Protein AF-A0A0C3QNG1-F1 (afdb_monomer)

Mean predicted aligned error: 16.92 Å

pLDDT: mean 73.79, std 23.62, range [28.05, 98.62]

Solvent-accessible surface area (backbone atoms only — not comparable to full-atom values): 20346 Å² total; per-residue (Å²): 137,82,60,70,68,61,57,52,53,53,50,52,57,50,52,55,51,51,48,54,51,52,60,58,61,70,72,56,82,82,79,78,83,82,78,83,83,87,76,88,88,88,89,87,84,90,90,84,88,84,88,88,82,88,75,80,74,84,73,85,71,70,81,73,72,87,71,76,73,58,77,89,73,48,89,65,61,70,68,56,74,70,31,70,64,49,47,49,49,52,49,48,48,37,61,75,70,37,84,70,38,71,61,59,50,25,48,54,29,27,47,57,52,45,49,60,32,58,50,44,56,72,78,35,43,61,49,47,44,60,74,64,52,40,68,98,42,73,66,46,52,50,42,58,36,43,54,48,50,46,55,48,44,55,54,28,68,72,38,62,78,89,49,15,62,53,37,40,51,38,34,50,49,52,52,52,52,51,49,51,52,52,49,45,65,72,63,36,94,82,52,58,67,68,58,54,55,51,51,54,51,52,51,51,52,50,51,53,53,48,48,53,43,48,57,57,14,71,76,68,41,70,68,47,32,29,51,40,45,36,48,60,61,50,65,45,64,42,55,68,47,61,74,50,63,87,50,54,72,71,57,49,49,51,52,50,53,49,32,53,75,69,62,37,70,59,65,71,38,87,69,59,48,38,75,83,50,83,56,45,70,63,51,38,48,28,51,42,55,33,54,54,51,48,52,54,55,58,68,70,52,51,68,68,36,53,68,68,46,62,72,80,76,84,78,66,51,67,75,84,80,63,88,73,61,64,78,60,56,62,62,63,58,62,62,68,75,76,115

InterPro domains:
  IPR007129 Ubiquinol-cytochrome c chaperone, CBP3 [PTHR12184] (86-313)
  IPR021150 Ubiquinol-cytochrome c chaperone [PF03981] (132-310)

Radius of gyration: 28.01 Å; Cα contacts (8 Å, |Δi|>4): 193; chains: 1; bou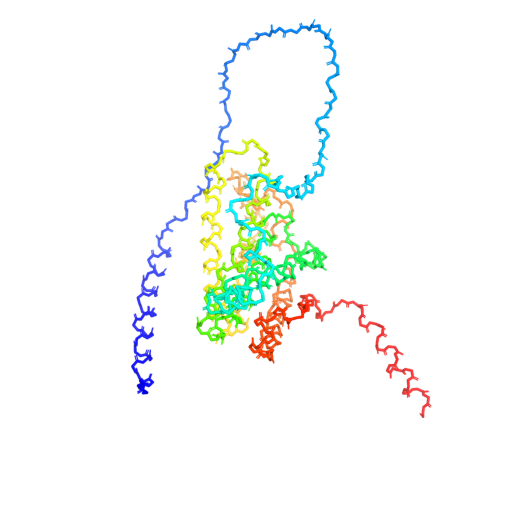nding box: 78×84×85 Å

Secondary structure (DSSP, 8-state):
---HHHHHHHHHHHHHHHHHHHHHHTTS--PPPPP---------------------------PPP--PPPGGG--S-HHHHH-HHHHHHHHHHHHHTTSS-HHHHHHHHHHHHHHHHHHHHHHTHIIIIIIS---SSHHHHHHHHHHHHHHHHHHHHTS-HHHHHHHHHHHHHHHHHHHHHHHHHHH-TT--HHHHHHHHHHHHHHHHHHHHHHHHHHHH-HHHHHHHHHHHTSTTTTHHHHHTTTS-HHHHHHHHHHHHHTT-HHHHSTTTSSTT-TTHHHHHHHHHHHHHHHHHHHHHS-HHHHHTT-------SSTTS-TTTHHHHHHHHHSSS--

Foldseek 3Di:
DDDPVVVVVVVVVVVVVVVVVVVVVVPDDDDDDDDDDDDDDDDDDDDDDDDDDDDDDPPPPDDPPPDPPPPVPPPDDPVLVVDPVNVCVVVVVCVVVCVPPLLVLLLVLLLLQLVLLLCQCVVCVCCQCPVVVDPPDLLLSLLSSLLSLLLLLVLLVPADPSNSVSNNVSNVVSSLVVSLVVVCVVVDPPDDPVVSVVVSVVSVVLSVVLSVQCVVQVVPDLVSNLVSCCCRNVVVAPPVVVVVVPPDPVVVVVVLVVCVVVVPVCSVDDSSHNVPCPCSVVLSVLQSVQSVVLSVLSVPDDSVCSSNSNSDHRDHSNPPDDPPCVVPVVVVVVVVVPD

Organism: NCBI:txid1051891

Sequence (339 aa):
MIPRRIILQRNAQTLSRTLKQSQRLRLLPVQPSLSLNSRLLSTSKPDTPTPPESQPSPQEEAPKPFVAPPAWQRRTPLWLLNSPLFVKGVKGLATMMGHNSKTQTAIRETRTMYQICAEREVKETGFIYVESRLPPTFQTWFMFTNLHVWLLTTRFRALPASHGRVYIQELINHFFLDAEYRLRSVYGPKCPERIIKRTMVDLRDQWSGSTYAYDVAAVTSDAELAAAIWRNVFAARGEKAYKEKDLSEEEREKILEQRRKDNDPEAVVEGSGAEGLEDLPRLLHGYVAHLRREMVRLGQISDEDVIAGRIGKFGRVGSLNHPDTAGLELQGKAIVQSS

Structure (mmCIF, N/CA/C/O backbone):
data_AF-A0A0C3QNG1-F1
#
_entry.id   AF-A0A0C3QNG1-F1
#
loop_
_atom_site.group_PDB
_atom_site.id
_atom_site.type_symbol
_atom_site.label_atom_id
_atom_site.label_alt_id
_atom_site.label_comp_id
_atom_site.label_asym_id
_atom_site.label_entity_id
_atom_site.label_seq_id
_atom_site.pdbx_PDB_ins_code
_atom_site.Cartn_x
_atom_site.Cartn_y
_atom_site.Cartn_z
_atom_site.occupancy
_atom_site.B_iso_or_equiv
_atom_site.auth_seq_id
_atom_site.auth_comp_id
_atom_site.auth_asym_id
_atom_site.auth_atom_id
_atom_site.pdbx_PDB_model_num
ATOM 1 N N . MET A 1 1 ? -34.919 -0.957 11.779 1.00 42.50 1 MET A N 1
ATOM 2 C CA . MET A 1 1 ? -34.356 -1.939 10.824 1.00 42.50 1 MET A CA 1
ATOM 3 C C . MET A 1 1 ? -34.756 -1.527 9.413 1.00 42.50 1 MET A C 1
ATOM 5 O O . MET A 1 1 ? -35.943 -1.488 9.130 1.00 42.50 1 MET A O 1
ATOM 9 N N . ILE A 1 2 ? -33.804 -1.135 8.559 1.00 41.81 2 ILE A N 1
ATOM 10 C CA . ILE A 1 2 ? -34.096 -0.720 7.175 1.00 41.81 2 ILE A CA 1
ATOM 11 C C . ILE A 1 2 ? -34.190 -1.985 6.299 1.00 41.81 2 ILE A C 1
ATOM 13 O O . ILE A 1 2 ? -33.274 -2.808 6.354 1.00 41.81 2 ILE A O 1
ATOM 17 N N . PRO A 1 3 ? -35.257 -2.178 5.500 1.00 45.72 3 PRO A N 1
ATOM 18 C CA . PRO A 1 3 ? -35.436 -3.387 4.698 1.00 45.72 3 PRO A CA 1
ATOM 19 C C . PRO A 1 3 ? -34.302 -3.595 3.682 1.00 45.72 3 PRO A C 1
ATOM 21 O O . PRO A 1 3 ? -33.990 -2.694 2.900 1.00 45.72 3 PRO A O 1
ATOM 24 N N . ARG A 1 4 ? -33.738 -4.814 3.629 1.00 44.25 4 ARG A N 1
ATOM 25 C CA . ARG A 1 4 ? -32.643 -5.224 2.716 1.00 44.25 4 ARG A CA 1
ATOM 26 C C . ARG A 1 4 ? -32.882 -4.854 1.241 1.00 44.25 4 ARG A C 1
ATOM 28 O O . ARG A 1 4 ? -31.926 -4.567 0.528 1.00 44.25 4 ARG A O 1
ATOM 35 N N . ARG A 1 5 ? -34.142 -4.786 0.788 1.00 43.78 5 ARG A N 1
ATOM 36 C CA . ARG A 1 5 ? -34.503 -4.374 -0.584 1.00 43.78 5 ARG A CA 1
ATOM 37 C C . ARG A 1 5 ? -34.150 -2.914 -0.903 1.00 43.78 5 ARG A C 1
ATOM 39 O O . ARG A 1 5 ? -33.740 -2.630 -2.023 1.00 43.78 5 ARG A O 1
ATOM 46 N N . ILE A 1 6 ? -34.230 -2.009 0.076 1.00 49.69 6 ILE A N 1
ATOM 47 C CA . ILE A 1 6 ? -33.929 -0.578 -0.115 1.00 49.69 6 ILE A CA 1
ATOM 48 C C . ILE A 1 6 ? -32.415 -0.350 -0.241 1.00 49.69 6 ILE A C 1
ATOM 50 O O . ILE A 1 6 ? -31.968 0.480 -1.034 1.00 49.69 6 ILE A O 1
ATOM 54 N N . ILE A 1 7 ? -31.615 -1.127 0.496 1.00 51.19 7 ILE A N 1
ATOM 55 C CA . ILE A 1 7 ? -30.146 -1.086 0.428 1.00 51.19 7 ILE A CA 1
ATOM 56 C C . ILE A 1 7 ? -29.665 -1.614 -0.932 1.00 51.19 7 ILE A C 1
ATOM 58 O O . ILE A 1 7 ? -28.833 -0.983 -1.580 1.00 51.19 7 ILE A O 1
ATOM 62 N N . LEU A 1 8 ? -30.251 -2.714 -1.415 1.00 46.69 8 LEU A N 1
ATOM 63 C CA . LEU A 1 8 ? -29.912 -3.289 -2.720 1.00 46.69 8 LEU A CA 1
ATOM 64 C C . LEU A 1 8 ? -30.283 -2.363 -3.890 1.00 46.69 8 LEU A C 1
ATOM 66 O O . LEU A 1 8 ? -29.485 -2.208 -4.812 1.00 46.69 8 LEU A O 1
ATOM 70 N N . GLN A 1 9 ? -31.434 -1.681 -3.840 1.00 49.00 9 GLN A N 1
ATOM 71 C CA . GLN A 1 9 ? -31.822 -0.725 -4.888 1.00 49.00 9 GLN A CA 1
ATOM 72 C C . GLN A 1 9 ? -30.941 0.529 -4.918 1.00 49.00 9 GLN A C 1
ATOM 74 O O . GLN A 1 9 ? -30.571 0.984 -6.002 1.00 49.00 9 GLN A O 1
ATOM 79 N N . ARG A 1 10 ? -30.556 1.073 -3.755 1.00 44.47 10 ARG A N 1
ATOM 80 C CA . ARG A 1 10 ? -29.627 2.215 -3.698 1.00 44.47 10 ARG A CA 1
ATOM 81 C C . ARG A 1 10 ? -28.238 1.845 -4.220 1.00 44.47 10 ARG A C 1
ATOM 83 O O . ARG A 1 10 ? -27.650 2.615 -4.981 1.00 44.47 10 ARG A O 1
ATOM 90 N N . ASN A 1 11 ? -27.750 0.650 -3.895 1.00 41.81 11 ASN A N 1
ATOM 91 C CA . ASN A 1 11 ? -26.468 0.156 -4.397 1.00 41.81 11 ASN A CA 1
ATOM 92 C C . ASN A 1 11 ? -26.510 -0.092 -5.915 1.00 41.81 11 ASN A C 1
ATOM 94 O O . ASN A 1 11 ? -25.604 0.343 -6.618 1.00 41.81 11 ASN A O 1
ATOM 98 N N . ALA A 1 12 ? -27.592 -0.667 -6.450 1.00 42.19 12 ALA A N 1
ATOM 99 C CA . ALA A 1 12 ? -27.764 -0.877 -7.892 1.00 42.19 12 ALA A CA 1
ATOM 100 C C . ALA A 1 12 ? -27.817 0.439 -8.695 1.00 42.19 12 ALA A C 1
ATOM 102 O O . ALA A 1 12 ? -27.203 0.551 -9.759 1.00 42.19 12 ALA A O 1
ATOM 103 N N . GLN A 1 13 ? -28.492 1.472 -8.179 1.00 42.12 13 GLN A N 1
ATOM 104 C CA . GLN A 1 13 ? -28.538 2.792 -8.824 1.00 42.12 13 GLN A CA 1
ATOM 105 C C . GLN A 1 13 ? -27.185 3.518 -8.777 1.00 42.12 13 GLN A C 1
ATOM 107 O O . GLN A 1 13 ? -26.836 4.239 -9.714 1.00 42.12 13 GLN A O 1
ATOM 112 N N . THR A 1 14 ? -26.406 3.297 -7.717 1.00 46.75 14 THR A N 1
ATOM 113 C CA . THR A 1 14 ? -25.059 3.866 -7.561 1.00 46.75 14 THR A CA 1
ATOM 114 C C . THR A 1 14 ? -24.074 3.173 -8.505 1.00 46.75 14 THR A C 1
ATOM 116 O O . THR A 1 14 ? -23.353 3.856 -9.229 1.00 46.75 14 THR A O 1
ATOM 119 N N . LEU A 1 15 ? -24.148 1.840 -8.610 1.00 39.66 15 LEU A N 1
ATOM 120 C CA . LEU A 1 15 ? -23.381 1.026 -9.561 1.00 39.66 15 LEU A CA 1
ATOM 121 C C . LEU A 1 15 ? -23.692 1.375 -11.021 1.00 39.66 15 LEU A C 1
ATOM 123 O O . LEU A 1 15 ? -22.792 1.450 -11.849 1.00 39.66 15 LEU A O 1
ATOM 127 N N . SER A 1 16 ? -24.954 1.662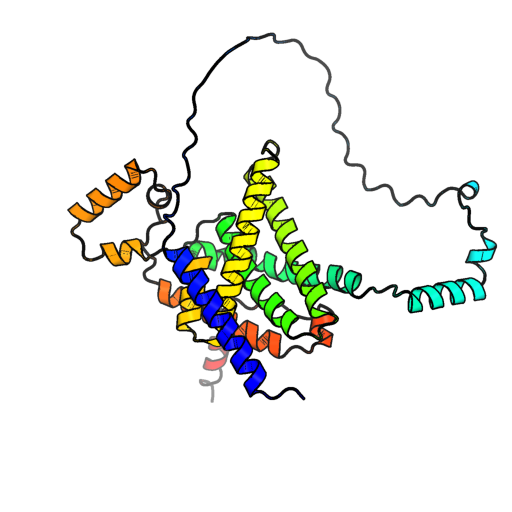 -11.344 1.00 38.81 16 SER A N 1
ATOM 128 C CA . SER A 1 16 ? -25.353 2.060 -12.703 1.00 38.81 16 SER A CA 1
ATOM 129 C C . SER A 1 16 ? -24.794 3.434 -13.098 1.00 38.81 16 SER A C 1
ATOM 131 O O . SER A 1 16 ? -24.481 3.676 -14.266 1.00 38.81 16 SER A O 1
ATOM 133 N N . ARG A 1 17 ? -24.654 4.349 -12.129 1.00 42.03 17 ARG A N 1
ATOM 134 C CA . ARG A 1 17 ? -24.065 5.681 -12.341 1.00 42.03 17 ARG A CA 1
ATOM 135 C C . ARG A 1 17 ? -22.544 5.611 -12.466 1.00 42.03 17 ARG A C 1
ATOM 137 O O . ARG A 1 17 ? -21.997 6.246 -13.365 1.00 42.03 17 ARG A O 1
ATOM 144 N N . THR A 1 18 ? -21.876 4.795 -11.651 1.00 44.62 18 THR A N 1
ATOM 145 C CA . THR A 1 18 ? -20.421 4.590 -11.742 1.00 44.62 18 THR A CA 1
ATOM 146 C C . THR A 1 18 ? -20.026 3.811 -12.996 1.00 44.62 18 THR A C 1
ATOM 148 O O . THR A 1 18 ? -19.031 4.161 -13.624 1.00 44.62 18 THR A O 1
ATOM 151 N N . LEU A 1 19 ? -20.838 2.849 -13.454 1.00 41.00 19 LEU A N 1
ATOM 152 C CA . LEU A 1 19 ? -20.638 2.168 -14.740 1.00 41.00 19 LEU A CA 1
ATOM 153 C C . LEU A 1 19 ? -20.711 3.140 -15.922 1.00 41.00 19 LEU A C 1
ATOM 155 O O . LEU A 1 19 ? -19.794 3.155 -16.743 1.00 41.00 19 LEU A O 1
ATOM 159 N N . LYS A 1 20 ? -21.726 4.015 -15.970 1.00 40.38 20 LYS A N 1
ATOM 160 C CA . LYS A 1 20 ? -21.830 5.059 -17.007 1.00 40.38 20 LYS A CA 1
ATOM 161 C C . LYS A 1 20 ? -20.662 6.050 -16.958 1.00 40.38 20 LYS A C 1
ATOM 163 O O . LYS A 1 20 ? -20.186 6.478 -18.005 1.00 40.38 20 LYS A O 1
ATOM 168 N N . GLN A 1 21 ? -20.163 6.381 -15.766 1.00 36.47 21 GLN A N 1
ATOM 169 C CA . GLN A 1 21 ? -18.987 7.241 -15.603 1.00 36.47 21 GLN A CA 1
ATOM 170 C C . GLN A 1 21 ? -17.690 6.534 -16.039 1.00 36.47 21 GLN A C 1
ATOM 172 O O . GLN A 1 21 ? -16.867 7.141 -16.717 1.00 36.47 21 GLN A O 1
ATOM 177 N N . SER A 1 22 ? -17.548 5.235 -15.757 1.00 38.06 22 SER A N 1
ATOM 178 C CA . SER A 1 22 ? -16.400 4.416 -16.176 1.00 38.06 22 SER A CA 1
ATOM 179 C C . SER A 1 22 ? -16.362 4.147 -17.688 1.00 38.06 22 SER A C 1
ATOM 181 O O . SER A 1 22 ? -15.289 4.172 -18.286 1.00 38.06 22 SER A O 1
ATOM 183 N N . GLN A 1 23 ? -17.521 3.975 -18.339 1.00 39.47 23 GLN A N 1
ATOM 184 C CA . GLN A 1 23 ? -17.618 3.892 -19.802 1.00 39.47 23 GLN A CA 1
ATOM 185 C C . GLN A 1 23 ? -17.228 5.214 -20.471 1.00 39.47 23 GLN A C 1
ATOM 187 O O . GLN A 1 23 ? -16.608 5.198 -21.530 1.00 39.47 23 GLN A O 1
ATOM 192 N N . ARG A 1 24 ? -17.518 6.357 -19.834 1.00 33.81 24 ARG A N 1
ATOM 193 C CA . ARG A 1 24 ? -17.122 7.684 -20.330 1.00 33.81 24 ARG A CA 1
ATOM 194 C C . ARG A 1 24 ? -15.614 7.939 -20.205 1.00 33.81 24 ARG A C 1
ATOM 196 O O . ARG A 1 24 ? -15.056 8.637 -21.041 1.00 33.81 24 ARG A O 1
ATOM 203 N N . LEU A 1 25 ? -14.957 7.341 -19.207 1.00 40.50 25 LEU A N 1
ATOM 204 C CA . LEU A 1 25 ? -13.503 7.423 -19.006 1.00 40.50 25 LEU A CA 1
ATOM 205 C C . LEU A 1 25 ? -12.702 6.471 -19.913 1.00 40.50 25 LEU A C 1
ATOM 207 O O . LEU A 1 25 ? -11.536 6.744 -20.172 1.00 40.50 25 LEU A O 1
ATOM 211 N N . ARG A 1 26 ? -13.313 5.403 -20.453 1.00 40.81 26 ARG A N 1
ATOM 212 C CA . ARG A 1 26 ? -12.682 4.534 -21.473 1.00 40.81 26 ARG A CA 1
ATOM 213 C C . ARG A 1 26 ? -12.507 5.199 -22.841 1.00 40.81 26 ARG A C 1
ATOM 215 O O . ARG A 1 26 ? -11.760 4.677 -23.656 1.00 40.81 26 ARG A O 1
ATOM 222 N N . LEU A 1 27 ? -13.208 6.302 -23.106 1.00 34.94 27 LEU A N 1
ATOM 223 C CA . LEU A 1 27 ? -13.218 6.973 -24.412 1.00 34.94 27 LEU A CA 1
ATOM 224 C C . LEU A 1 27 ? -12.324 8.220 -24.468 1.00 34.94 27 LEU A C 1
ATOM 226 O O . LEU A 1 27 ? -12.312 8.910 -25.485 1.00 34.94 27 LEU A O 1
ATOM 230 N N . LEU A 1 28 ? -11.589 8.532 -23.397 1.00 31.91 28 LEU A N 1
ATOM 231 C CA . LEU A 1 28 ? -10.626 9.630 -23.421 1.00 31.91 28 LEU A CA 1
ATOM 232 C C . LEU A 1 28 ? -9.272 9.113 -23.925 1.00 31.91 28 LEU A C 1
ATOM 234 O O . LEU A 1 28 ? -8.759 8.143 -23.363 1.00 31.91 28 LEU A O 1
ATOM 238 N N . PRO A 1 29 ? -8.679 9.737 -24.959 1.00 31.00 29 PRO A N 1
ATOM 239 C CA . PRO A 1 29 ? -7.347 9.368 -25.407 1.00 31.00 29 PRO A CA 1
ATOM 240 C C . PRO A 1 29 ? -6.337 9.626 -24.282 1.00 31.00 29 PRO A C 1
ATOM 242 O O . PRO A 1 29 ? -6.286 10.716 -23.706 1.00 31.00 29 PRO A O 1
ATOM 245 N N . VAL A 1 30 ? -5.548 8.597 -23.967 1.00 37.97 30 VAL A N 1
ATOM 246 C CA . VAL A 1 30 ? -4.400 8.671 -23.058 1.00 37.97 30 VAL A CA 1
ATOM 247 C C . VAL A 1 30 ? -3.394 9.640 -23.676 1.00 37.97 30 VAL A C 1
ATOM 249 O O . VAL A 1 30 ? -2.886 9.398 -24.767 1.00 37.97 30 VAL A O 1
ATOM 252 N N . GLN A 1 31 ? -3.152 10.770 -23.012 1.00 31.08 31 GLN A N 1
ATOM 253 C CA . GLN A 1 31 ? -2.182 11.757 -23.480 1.00 31.08 31 GLN A CA 1
ATOM 254 C C . GLN A 1 31 ? -0.756 11.227 -23.252 1.00 31.08 31 GLN A C 1
ATOM 256 O O . GLN A 1 31 ? -0.457 10.802 -22.131 1.00 31.08 31 GLN A O 1
ATOM 261 N N . PRO A 1 32 ? 0.129 11.262 -24.263 1.00 31.53 32 PRO A N 1
ATOM 262 C CA . PRO A 1 32 ? 1.514 10.842 -24.106 1.00 31.53 32 PRO A CA 1
ATOM 263 C C . PRO A 1 32 ? 2.280 11.844 -23.232 1.00 31.53 32 PRO A C 1
ATOM 265 O O . PRO A 1 32 ? 2.132 13.062 -23.352 1.00 31.53 32 PRO A O 1
ATOM 268 N N . SER A 1 33 ? 3.102 11.325 -22.321 1.00 37.91 33 SER A N 1
ATOM 269 C CA . SER A 1 33 ? 4.000 12.113 -21.479 1.00 37.91 33 SER A CA 1
ATOM 270 C C . SER A 1 33 ? 4.997 12.889 -22.342 1.00 37.91 33 SER A C 1
ATOM 272 O O . SER A 1 33 ? 5.781 12.297 -23.080 1.00 37.91 33 SER A O 1
ATOM 274 N N . LEU A 1 34 ? 4.970 14.218 -22.239 1.00 38.22 34 LEU A N 1
ATOM 275 C CA . LEU A 1 34 ? 5.846 15.110 -22.993 1.00 38.22 34 LEU A CA 1
ATOM 276 C C . LEU A 1 34 ? 7.305 14.991 -22.529 1.00 38.22 34 LEU A C 1
ATOM 278 O O . LEU A 1 34 ? 7.632 15.256 -21.371 1.00 38.22 34 LEU A O 1
ATOM 282 N N . SER A 1 35 ? 8.167 14.645 -23.482 1.00 32.97 35 SER A N 1
ATOM 283 C CA . SER A 1 35 ? 9.625 14.697 -23.421 1.00 32.97 35 SER A CA 1
ATOM 284 C C . SER A 1 35 ? 10.129 16.128 -23.189 1.00 32.97 35 SER A C 1
ATOM 286 O O . SER A 1 35 ? 9.739 17.061 -23.896 1.00 32.97 35 SER A O 1
ATOM 288 N N . LEU A 1 36 ? 11.030 16.305 -22.221 1.00 35.84 36 LEU A N 1
ATOM 289 C CA . LEU A 1 36 ? 11.712 17.573 -21.955 1.00 35.84 36 LEU A CA 1
ATOM 290 C C . LEU A 1 36 ? 12.800 17.819 -23.008 1.00 35.84 36 LEU A C 1
ATOM 292 O O . LEU A 1 36 ? 13.840 17.167 -23.000 1.00 35.84 36 LEU A O 1
ATOM 296 N N . ASN A 1 37 ? 12.575 18.795 -23.887 1.00 31.95 37 ASN A N 1
ATOM 297 C CA . ASN A 1 37 ? 13.614 19.329 -24.761 1.00 31.95 37 ASN A CA 1
ATOM 298 C C . ASN A 1 37 ? 14.628 20.146 -23.950 1.00 31.95 37 ASN A C 1
ATOM 300 O O . ASN A 1 37 ? 14.282 21.145 -23.317 1.00 31.95 37 ASN A O 1
ATOM 304 N N . SER A 1 38 ? 15.891 19.738 -24.024 1.00 41.97 38 SER A N 1
ATOM 305 C CA . SER A 1 38 ? 17.057 20.512 -23.616 1.00 41.97 38 SER A CA 1
ATOM 306 C C . SER A 1 38 ? 17.538 21.393 -24.779 1.00 41.97 38 SER A C 1
ATOM 308 O O . SER A 1 38 ? 17.851 20.898 -25.855 1.00 41.97 38 SER A O 1
ATOM 310 N N . ARG A 1 39 ? 17.601 22.712 -24.560 1.00 32.41 39 ARG A N 1
ATOM 311 C CA . ARG A 1 39 ? 18.411 23.723 -25.283 1.00 32.41 39 ARG A CA 1
ATOM 312 C C . ARG A 1 39 ? 18.554 24.907 -24.307 1.00 32.41 39 ARG A C 1
ATOM 314 O O . ARG A 1 39 ? 17.537 25.418 -23.856 1.00 32.41 39 ARG A O 1
ATOM 321 N N . LEU A 1 40 ? 19.725 25.146 -23.690 1.00 34.12 40 LEU A N 1
ATOM 322 C CA . LEU A 1 40 ? 20.864 25.975 -24.164 1.00 34.12 40 LEU A CA 1
ATOM 323 C C . LEU A 1 40 ? 20.383 27.389 -24.578 1.00 34.12 40 LEU A C 1
ATOM 325 O O . LEU A 1 40 ? 19.472 27.471 -25.387 1.00 34.12 40 LEU A O 1
ATOM 329 N N . LEU A 1 41 ? 20.903 28.549 -24.154 1.00 31.81 41 LEU A N 1
ATOM 330 C CA . LEU A 1 41 ? 22.159 28.991 -23.528 1.00 31.81 41 LEU A CA 1
ATOM 331 C C . LEU A 1 41 ? 21.987 30.489 -23.126 1.00 31.81 41 LEU A C 1
ATOM 333 O O . LEU A 1 41 ? 21.123 31.143 -23.702 1.00 31.81 41 LEU A O 1
ATOM 337 N N . SER A 1 42 ? 22.846 31.037 -22.245 1.00 30.31 42 SER A N 1
ATOM 338 C CA . SER A 1 42 ? 23.458 32.404 -22.284 1.00 30.31 42 SER A CA 1
ATOM 339 C C . SER A 1 42 ? 23.801 32.885 -20.856 1.00 30.31 42 SER A C 1
ATOM 341 O O . SER A 1 42 ? 22.912 33.157 -20.060 1.00 30.31 42 SER A O 1
ATOM 343 N N . THR A 1 43 ? 25.024 32.641 -20.368 1.00 31.27 43 THR A N 1
ATOM 344 C CA . THR A 1 43 ? 26.254 33.480 -20.370 1.00 31.27 43 THR A CA 1
ATOM 345 C C . THR A 1 43 ? 26.245 34.712 -19.451 1.00 31.27 43 THR A C 1
ATOM 347 O O . THR A 1 43 ? 25.768 35.772 -19.837 1.00 31.27 43 THR A O 1
ATOM 350 N N . SER A 1 44 ? 26.991 34.625 -18.348 1.00 29.69 44 SER A N 1
ATOM 351 C CA . SER A 1 44 ? 28.155 35.492 -18.105 1.00 29.69 44 SER A CA 1
ATOM 352 C C . SER A 1 44 ? 29.203 34.718 -17.286 1.00 29.69 44 SER A C 1
ATOM 354 O O . SER A 1 44 ? 28.882 33.754 -16.592 1.00 29.69 44 SER A O 1
ATOM 356 N N . LYS A 1 45 ? 30.475 35.044 -17.522 1.00 31.17 45 LYS A N 1
ATOM 357 C CA . LYS A 1 45 ? 31.695 34.279 -17.198 1.00 31.17 45 LYS A CA 1
ATOM 358 C C . LYS A 1 45 ? 32.516 35.059 -16.128 1.00 31.17 45 LYS A C 1
ATOM 360 O O . LYS A 1 45 ? 32.020 36.077 -15.661 1.00 31.17 45 LYS A O 1
ATOM 365 N N . PRO A 1 46 ? 33.711 34.602 -15.711 1.00 37.38 46 PRO A N 1
ATOM 366 C CA . PRO A 1 46 ? 34.000 34.082 -14.372 1.00 37.38 46 PRO A CA 1
ATOM 367 C C . PRO A 1 46 ? 34.919 35.001 -13.541 1.00 37.38 46 PRO A C 1
ATOM 369 O O . PRO A 1 46 ? 35.607 35.831 -14.112 1.00 37.38 46 PRO A O 1
ATOM 372 N N . ASP A 1 47 ? 35.037 34.753 -12.235 1.00 28.05 47 ASP A N 1
ATOM 373 C CA . ASP A 1 47 ? 36.236 35.123 -11.468 1.00 28.05 47 ASP A CA 1
ATOM 374 C C . ASP A 1 47 ? 36.529 34.057 -10.400 1.00 28.05 47 ASP A C 1
ATOM 376 O O . ASP A 1 47 ? 35.639 33.544 -9.720 1.00 28.05 47 ASP A O 1
ATOM 380 N N . THR A 1 48 ? 37.792 33.652 -10.301 1.00 30.78 48 THR A N 1
ATOM 381 C CA . THR A 1 48 ? 38.382 32.732 -9.305 1.00 30.78 48 THR A CA 1
ATOM 382 C C . THR A 1 48 ? 39.904 32.961 -9.354 1.00 30.78 48 THR A C 1
ATOM 384 O O . THR A 1 48 ? 40.369 33.348 -10.429 1.00 30.78 48 THR A O 1
ATOM 387 N N . PRO A 1 49 ? 40.742 32.622 -8.347 1.00 45.41 49 PRO A N 1
ATOM 388 C CA . PRO A 1 49 ? 40.544 32.356 -6.903 1.00 45.41 49 PRO A CA 1
ATOM 389 C C . PRO A 1 49 ? 41.496 33.167 -5.981 1.00 45.41 49 PRO A C 1
ATOM 391 O O . PRO A 1 49 ? 42.566 33.545 -6.432 1.00 45.41 49 PRO A O 1
ATOM 394 N N . THR A 1 50 ? 41.207 33.241 -4.667 1.00 29.03 50 THR A N 1
ATOM 395 C CA . THR A 1 50 ? 42.200 32.999 -3.577 1.00 29.03 50 THR A CA 1
ATOM 396 C C . THR A 1 50 ? 41.469 32.605 -2.268 1.00 29.03 50 THR A C 1
ATOM 398 O O . THR A 1 50 ? 40.466 33.244 -1.950 1.00 29.03 50 THR A O 1
ATOM 401 N N . PRO A 1 51 ? 41.914 31.578 -1.506 1.00 40.91 51 PRO A N 1
ATOM 402 C CA . PRO A 1 51 ? 41.319 31.147 -0.225 1.00 40.91 51 PRO A CA 1
ATOM 403 C C . PRO A 1 51 ? 41.877 31.976 0.959 1.00 40.91 51 PRO A C 1
ATOM 405 O O . PRO A 1 51 ? 42.965 32.539 0.811 1.00 40.91 51 PRO A O 1
ATOM 408 N N . PRO A 1 52 ? 41.193 32.080 2.123 1.00 40.25 52 PRO A N 1
ATOM 409 C CA . PRO A 1 52 ? 41.336 31.041 3.155 1.00 40.25 52 PRO A CA 1
ATOM 410 C C . PRO A 1 52 ? 40.120 30.843 4.094 1.00 40.25 52 PRO A C 1
ATOM 412 O O . PRO A 1 52 ? 39.142 31.581 4.081 1.00 40.25 52 PRO A O 1
ATOM 415 N N . GLU A 1 53 ? 40.292 29.842 4.960 1.00 30.23 53 GLU A N 1
ATOM 416 C CA . GLU A 1 53 ? 39.693 29.684 6.292 1.00 30.23 53 GLU A CA 1
ATOM 417 C C . GLU A 1 53 ? 38.445 28.794 6.407 1.00 30.23 53 GLU A C 1
ATOM 419 O O . GLU A 1 53 ? 37.286 29.176 6.256 1.00 30.23 53 GLU A O 1
ATOM 424 N N . SER A 1 54 ? 38.754 27.535 6.714 1.00 37.69 54 SER A N 1
ATOM 425 C CA . SER A 1 54 ? 37.884 26.471 7.193 1.00 37.69 54 SER A CA 1
ATOM 426 C C . SER A 1 54 ? 36.965 26.930 8.328 1.00 37.69 54 SER A C 1
ATOM 428 O O . SER A 1 54 ? 37.388 27.052 9.477 1.00 37.69 54 SER A O 1
ATOM 430 N N . GLN A 1 55 ? 35.682 27.108 8.011 1.00 34.47 55 GLN A N 1
ATOM 431 C CA . GLN A 1 55 ? 34.619 27.136 9.011 1.00 34.47 55 GLN A CA 1
ATOM 432 C C . GLN A 1 55 ? 34.348 25.702 9.493 1.00 34.47 55 GLN A C 1
ATOM 434 O O . GLN A 1 55 ? 34.145 24.816 8.657 1.00 34.47 55 GLN A O 1
ATOM 439 N N . PRO A 1 56 ? 34.335 25.434 10.809 1.00 35.66 56 PRO A N 1
ATOM 440 C CA . PRO A 1 56 ? 33.907 24.141 11.311 1.00 35.66 56 PRO A CA 1
ATOM 441 C C . PRO A 1 56 ? 32.403 23.962 11.064 1.00 35.66 56 PRO A C 1
ATOM 443 O O . PRO A 1 56 ? 31.602 24.869 11.288 1.00 35.66 56 PRO A O 1
ATOM 446 N N . SER A 1 57 ? 32.042 22.771 10.588 1.00 33.53 57 SER A N 1
ATOM 447 C CA . SER A 1 57 ? 30.674 22.295 10.382 1.00 33.53 57 SER A CA 1
ATOM 448 C C . SER A 1 57 ? 29.769 22.612 11.583 1.00 33.53 57 SER A C 1
ATOM 450 O O . SER A 1 57 ? 30.219 22.424 12.718 1.00 33.53 57 SER A O 1
ATOM 452 N N . PRO A 1 58 ? 28.495 23.016 11.390 1.00 40.28 58 PRO A N 1
ATOM 453 C CA . PRO A 1 58 ? 27.546 23.087 12.492 1.00 40.28 58 PRO A CA 1
ATOM 454 C C . PRO A 1 58 ? 27.427 21.694 13.105 1.00 40.28 58 PRO A C 1
ATOM 456 O O . PRO A 1 58 ? 26.930 20.765 12.467 1.00 40.28 58 PRO A O 1
ATOM 459 N N . GLN A 1 59 ? 27.946 21.535 14.320 1.00 42.28 59 GLN A N 1
ATOM 460 C CA . GLN A 1 59 ? 27.707 20.340 15.106 1.00 42.28 59 GLN A CA 1
ATOM 461 C C . GLN A 1 59 ? 26.199 20.220 15.308 1.00 42.28 59 GLN A C 1
ATOM 463 O O . GLN A 1 59 ? 25.543 21.158 15.763 1.00 42.28 59 GLN A O 1
ATOM 468 N N . GLU A 1 60 ? 25.660 19.068 14.928 1.00 50.25 60 GLU A N 1
ATOM 469 C CA . GLU A 1 60 ? 24.293 18.664 15.209 1.00 50.25 60 GLU A CA 1
ATOM 470 C C . GLU A 1 60 ? 24.160 18.501 16.729 1.00 50.25 60 GLU A C 1
ATOM 472 O O . GLU A 1 60 ? 24.431 17.450 17.307 1.00 50.25 60 GLU A O 1
ATOM 477 N N . GLU A 1 61 ? 23.863 19.615 17.398 1.00 48.62 61 GLU A N 1
ATOM 478 C CA . GLU A 1 61 ? 23.629 19.679 18.832 1.00 48.62 61 GLU A CA 1
ATOM 479 C C . GLU A 1 61 ? 22.367 18.852 19.115 1.00 48.62 61 GLU A C 1
ATOM 481 O O . GLU A 1 61 ? 21.288 19.145 18.591 1.00 48.62 61 GLU A O 1
ATOM 486 N N . ALA A 1 62 ? 22.513 17.785 19.908 1.00 52.94 62 ALA A N 1
ATOM 487 C CA . ALA A 1 62 ? 21.396 16.971 20.375 1.00 52.94 62 ALA A CA 1
ATOM 488 C C . ALA A 1 62 ? 20.249 17.879 20.859 1.00 52.94 62 ALA A C 1
ATOM 490 O O . ALA A 1 62 ? 20.532 18.930 21.449 1.00 52.94 62 ALA A O 1
ATOM 491 N N . PRO A 1 63 ? 18.967 17.513 20.640 1.00 50.78 63 PRO A N 1
ATOM 492 C CA . PRO A 1 63 ? 17.846 18.346 21.054 1.00 50.78 63 PRO A CA 1
ATOM 493 C C . PRO A 1 63 ? 18.034 18.706 22.522 1.00 50.78 63 PRO A C 1
ATOM 495 O O . PRO A 1 63 ? 18.095 17.817 23.376 1.00 50.78 63 PRO A O 1
ATOM 498 N N . LYS A 1 64 ? 18.203 20.010 22.786 1.00 50.81 64 LYS A N 1
ATOM 499 C CA . LYS A 1 64 ? 18.497 20.514 24.128 1.00 50.81 64 LYS A CA 1
ATOM 500 C C . LYS A 1 64 ? 17.484 19.881 25.078 1.00 50.81 64 LYS A C 1
ATOM 502 O O . LYS A 1 64 ? 16.282 19.998 24.808 1.00 50.81 64 LYS A O 1
ATOM 507 N N . PRO A 1 65 ? 17.930 19.175 26.137 1.00 53.28 65 PRO A N 1
ATOM 508 C CA . PRO A 1 65 ? 17.006 18.611 27.102 1.00 53.28 65 PRO A CA 1
ATOM 509 C C . PRO A 1 65 ? 16.082 19.732 27.550 1.00 53.28 65 PRO A C 1
ATOM 511 O O . PRO A 1 65 ? 16.533 20.863 27.731 1.00 53.28 65 PRO A O 1
ATOM 514 N N . PHE A 1 66 ? 14.788 19.440 27.655 1.00 56.22 66 PHE A N 1
ATOM 515 C CA . PHE A 1 66 ? 13.811 20.433 28.070 1.00 56.22 66 PHE A CA 1
ATOM 516 C C . PHE A 1 66 ? 14.274 21.073 29.384 1.00 56.22 66 PHE A C 1
ATOM 518 O O . PHE A 1 66 ? 14.217 20.458 30.450 1.00 56.22 66 PHE A O 1
ATOM 525 N N . VAL A 1 67 ? 14.760 22.310 29.299 1.00 60.28 67 VAL A N 1
ATOM 526 C CA . VAL A 1 67 ? 15.094 23.107 30.470 1.00 60.28 67 VAL A CA 1
ATOM 527 C C . VAL A 1 67 ? 13.776 23.687 30.935 1.00 60.28 67 VAL A C 1
ATOM 529 O O . VAL A 1 67 ? 13.201 24.556 30.276 1.00 60.28 67 VAL A O 1
ATOM 532 N N . ALA A 1 68 ? 13.258 23.163 32.046 1.00 59.47 68 ALA A N 1
ATOM 533 C CA . ALA A 1 68 ? 12.052 23.707 32.644 1.00 59.47 68 ALA A CA 1
ATOM 534 C C . ALA A 1 68 ? 12.248 25.220 32.845 1.00 59.47 68 ALA A C 1
ATOM 536 O O . ALA A 1 68 ? 13.275 25.613 33.408 1.00 59.47 68 ALA A O 1
ATOM 537 N N . PRO A 1 69 ? 11.298 26.067 32.409 1.00 65.56 69 PRO A N 1
ATOM 538 C CA . PRO A 1 69 ? 11.452 27.506 32.528 1.00 65.56 69 PRO A CA 1
ATOM 539 C C . PRO A 1 69 ? 11.776 27.891 33.983 1.00 65.56 69 PRO A C 1
ATOM 541 O O . PRO A 1 69 ? 11.219 27.284 34.922 1.00 65.56 69 PRO A O 1
ATOM 544 N N . PRO A 1 70 ? 12.689 28.862 34.184 1.00 67.81 70 PRO A N 1
ATOM 545 C CA . PRO A 1 70 ? 13.096 29.308 35.508 1.00 67.81 70 PRO A CA 1
ATOM 546 C C . PRO A 1 70 ? 11.874 29.773 36.307 1.00 67.81 70 PRO A C 1
ATOM 548 O O . PRO A 1 70 ? 10.877 30.230 35.748 1.00 67.81 70 PRO A O 1
ATOM 551 N N . ALA A 1 71 ? 11.925 29.604 37.630 1.00 59.81 71 ALA A N 1
ATOM 552 C CA . ALA A 1 71 ? 10.755 29.663 38.514 1.00 59.81 71 ALA A CA 1
ATOM 553 C C . ALA A 1 71 ? 9.905 30.947 38.389 1.00 59.81 71 ALA A C 1
ATOM 555 O O . ALA A 1 71 ? 8.699 30.892 38.605 1.00 59.81 71 ALA A O 1
ATOM 556 N N . TRP A 1 72 ? 10.504 32.068 37.979 1.00 62.78 72 TRP A N 1
ATOM 557 C CA . TRP A 1 72 ? 9.838 33.360 37.774 1.00 62.78 72 TRP A CA 1
ATOM 558 C C . TRP A 1 72 ? 8.976 33.435 36.500 1.00 62.78 72 TRP A C 1
ATOM 560 O O . TRP A 1 72 ? 8.094 34.282 36.399 1.00 62.78 72 TRP A O 1
ATOM 570 N N . GLN A 1 73 ? 9.203 32.544 35.533 1.00 61.53 73 GLN A N 1
ATOM 571 C CA . GLN A 1 73 ? 8.463 32.474 34.269 1.00 61.53 73 GLN A CA 1
ATOM 572 C C . GLN A 1 73 ? 7.281 31.485 34.348 1.00 61.53 73 GLN A C 1
ATOM 574 O O . GLN A 1 73 ? 6.465 31.388 33.427 1.00 61.53 73 GLN A O 1
ATOM 579 N N . ARG A 1 74 ? 7.147 30.762 35.472 1.00 56.62 74 ARG A N 1
ATOM 580 C CA . ARG A 1 74 ? 6.011 29.880 35.770 1.00 56.62 74 ARG A CA 1
ATOM 581 C C . ARG A 1 74 ? 4.838 30.726 36.267 1.00 56.62 74 ARG A C 1
ATOM 583 O O . ARG A 1 74 ? 4.738 31.038 37.446 1.00 56.62 74 ARG A O 1
ATOM 590 N N . ARG A 1 75 ? 3.915 31.078 35.365 1.00 59.69 75 ARG A N 1
ATOM 591 C CA . ARG A 1 75 ? 2.680 31.823 35.707 1.00 59.69 75 ARG A CA 1
ATOM 592 C C . ARG A 1 75 ? 1.719 31.043 36.616 1.00 59.69 75 ARG A C 1
ATOM 594 O O . A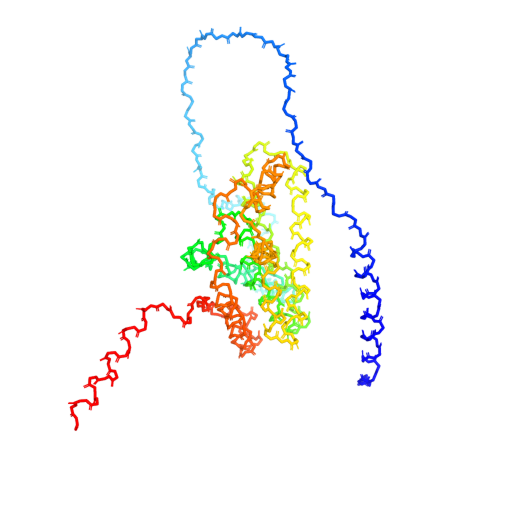RG A 1 75 ? 0.780 31.625 37.148 1.00 59.69 75 ARG A O 1
ATOM 601 N N . THR A 1 76 ? 1.935 29.742 36.804 1.00 62.38 76 THR A N 1
ATOM 602 C CA . THR A 1 76 ? 1.172 28.912 37.741 1.00 62.38 76 THR A CA 1
ATOM 603 C C . THR A 1 76 ? 1.876 28.873 39.097 1.00 62.38 76 THR A C 1
ATOM 605 O O . THR A 1 76 ? 3.018 28.403 39.160 1.00 62.38 76 THR A O 1
ATOM 608 N N . PRO A 1 77 ? 1.234 29.307 40.191 1.00 69.69 77 PRO A N 1
ATOM 609 C CA . PRO A 1 77 ? 1.867 29.267 41.499 1.00 69.69 77 PRO A CA 1
ATOM 610 C C . PRO A 1 77 ? 2.093 27.811 41.953 1.00 69.69 77 PRO A C 1
ATOM 612 O O . PRO A 1 77 ? 1.223 26.955 41.798 1.00 69.69 77 PRO A O 1
ATOM 615 N N . LEU A 1 78 ? 3.274 27.517 42.511 1.00 61.00 78 LEU A N 1
ATOM 616 C CA . LEU A 1 78 ? 3.739 26.153 42.837 1.00 61.00 78 LEU A CA 1
ATOM 617 C C . LEU A 1 78 ? 2.816 25.389 43.810 1.00 61.00 78 LEU A C 1
ATOM 619 O O . LEU A 1 78 ? 2.728 24.165 43.741 1.00 61.00 78 LEU A O 1
ATOM 623 N N . TRP A 1 79 ? 2.086 26.097 44.678 1.00 63.84 79 TRP A N 1
ATOM 624 C CA . TRP A 1 79 ? 1.125 25.494 45.609 1.00 63.84 79 TRP A CA 1
ATOM 625 C C . TRP A 1 79 ? -0.100 24.890 44.906 1.00 63.84 79 TRP A C 1
ATOM 627 O O . TRP A 1 79 ? -0.669 23.919 45.401 1.00 63.84 79 TRP A O 1
ATOM 637 N N . LEU A 1 80 ? -0.482 25.417 43.734 1.00 65.25 80 LEU A N 1
ATOM 638 C CA . LEU A 1 80 ? -1.610 24.907 42.949 1.00 65.25 80 LEU A CA 1
ATOM 639 C C . LEU A 1 80 ? -1.319 23.481 42.463 1.00 65.25 80 LEU A C 1
ATOM 641 O O . LEU A 1 80 ? -2.160 22.594 42.589 1.00 65.25 80 LEU A O 1
ATOM 645 N N . LEU A 1 81 ? -0.095 23.260 41.970 1.00 64.88 81 LEU A N 1
ATOM 646 C CA . LEU A 1 81 ? 0.372 21.980 41.427 1.00 64.88 81 LEU A CA 1
ATOM 647 C C . LEU A 1 81 ? 0.618 20.920 42.512 1.00 64.88 81 LEU A C 1
ATOM 649 O O . LEU A 1 81 ? 0.475 19.734 42.235 1.00 64.88 81 LEU A O 1
ATOM 653 N N . ASN A 1 82 ? 0.934 21.337 43.742 1.00 67.81 82 ASN A N 1
ATOM 654 C CA . ASN A 1 82 ? 1.128 20.432 44.880 1.00 67.81 82 ASN A CA 1
ATOM 655 C C . ASN A 1 82 ? -0.173 20.094 45.625 1.00 67.81 82 ASN A C 1
ATOM 657 O O . ASN A 1 82 ? -0.157 19.263 46.533 1.00 67.81 82 ASN A O 1
ATOM 661 N N . SER A 1 83 ? -1.303 20.715 45.272 1.00 77.38 83 SER A N 1
ATOM 662 C CA . SER A 1 83 ? -2.564 20.440 45.956 1.00 77.38 83 SER A CA 1
ATOM 663 C C . SER A 1 83 ? -3.230 19.158 45.407 1.00 77.38 83 SER A C 1
ATOM 665 O O . SER A 1 83 ? -3.506 19.055 44.206 1.00 77.38 83 SER A O 1
ATOM 667 N N . PRO A 1 84 ? -3.543 18.162 46.263 1.00 76.06 84 PRO A N 1
ATOM 668 C CA . PRO A 1 84 ? -4.114 16.889 45.816 1.00 76.06 84 PRO A CA 1
ATOM 669 C C . PRO A 1 84 ? -5.490 17.051 45.159 1.00 76.06 84 PRO A C 1
ATOM 671 O O . PRO A 1 84 ? -5.868 16.257 44.298 1.00 76.06 84 PRO A O 1
ATOM 674 N N . LEU A 1 85 ? -6.244 18.079 45.559 1.00 75.69 85 LEU A N 1
ATOM 675 C CA . LEU A 1 85 ? -7.571 18.386 45.028 1.00 75.69 85 LEU A CA 1
ATOM 676 C C . LEU A 1 85 ? -7.502 19.003 43.628 1.00 75.69 85 LEU A C 1
ATOM 678 O O . LEU A 1 85 ? -8.264 18.590 42.759 1.00 75.69 85 LEU A O 1
ATOM 682 N N . PHE A 1 86 ? -6.564 19.920 43.374 1.00 77.81 86 PHE A N 1
ATOM 683 C CA . PHE A 1 86 ? -6.367 20.485 42.038 1.00 77.81 86 PHE A CA 1
ATOM 684 C C . PHE A 1 86 ? -5.842 19.430 41.069 1.00 77.81 86 PHE A C 1
ATOM 686 O O . PHE A 1 86 ? -6.367 19.305 39.971 1.00 77.81 86 PHE A O 1
ATOM 693 N N . VAL A 1 87 ? -4.877 18.600 41.486 1.00 76.00 87 VAL A N 1
ATOM 694 C CA . VAL A 1 87 ? -4.375 17.496 40.652 1.00 76.00 87 VAL A CA 1
ATOM 695 C C . VAL A 1 87 ? -5.479 16.477 40.366 1.00 76.00 87 VAL A C 1
ATOM 697 O O . VAL A 1 87 ? -5.595 16.025 39.231 1.00 76.00 87 VAL A O 1
ATOM 700 N N . LYS A 1 88 ? -6.345 16.146 41.335 1.00 81.25 88 LYS A N 1
ATOM 701 C CA . LYS A 1 88 ? -7.534 15.306 41.092 1.00 81.25 88 LYS A CA 1
ATOM 702 C C . LYS A 1 88 ? -8.548 15.981 40.168 1.00 81.25 88 LYS A C 1
ATOM 704 O O . LYS A 1 88 ? -9.104 15.300 39.314 1.00 81.25 88 LYS A O 1
ATOM 709 N N . GLY A 1 89 ? -8.753 17.290 40.298 1.00 81.50 89 GLY A N 1
ATOM 710 C CA . GLY A 1 89 ? -9.627 18.079 39.430 1.00 81.50 89 GLY A CA 1
ATOM 711 C C . GLY A 1 89 ? -9.118 18.130 37.992 1.00 81.50 89 GLY A C 1
ATOM 712 O O . GLY A 1 89 ? -9.858 17.810 37.073 1.00 81.50 89 GLY A O 1
ATOM 713 N N . VAL A 1 90 ? -7.833 18.425 37.791 1.00 76.12 90 VAL A N 1
ATOM 714 C CA . VAL A 1 90 ? -7.172 18.424 36.479 1.00 76.12 90 VAL A CA 1
ATOM 715 C C . VAL A 1 90 ? -7.090 17.014 35.905 1.00 76.12 90 VAL A C 1
ATOM 717 O O . VAL A 1 90 ? -7.332 16.847 34.720 1.00 76.12 90 VAL A O 1
ATOM 720 N N . LYS A 1 91 ? -6.816 15.979 36.708 1.00 73.31 91 LYS A N 1
ATOM 721 C CA . LYS A 1 91 ? -6.808 14.578 36.253 1.00 73.31 91 LYS A CA 1
ATOM 722 C C . LYS A 1 91 ? -8.214 14.095 35.892 1.00 73.31 91 LYS A C 1
ATOM 724 O O . LYS A 1 91 ? -8.375 13.407 34.889 1.00 73.31 91 LYS A O 1
ATOM 729 N N . GLY A 1 92 ? -9.229 14.483 36.661 1.00 76.88 92 GLY A N 1
ATOM 730 C CA . GLY A 1 92 ? -10.639 14.225 36.369 1.00 76.88 92 GLY A CA 1
ATOM 731 C C . GLY A 1 92 ? -11.094 14.949 35.105 1.00 76.88 92 GLY A C 1
ATOM 732 O O . GLY A 1 92 ? -11.671 14.322 34.224 1.00 76.88 92 GLY A O 1
ATOM 733 N N . LEU A 1 93 ? -10.730 16.224 34.957 1.00 68.50 93 LEU A N 1
ATOM 734 C CA . LEU A 1 93 ? -11.002 17.025 33.766 1.00 68.50 93 LEU A CA 1
ATOM 735 C C . LEU A 1 93 ? -10.228 16.509 32.549 1.00 68.50 93 LEU A C 1
ATOM 737 O O . LEU A 1 93 ? -10.800 16.432 31.481 1.00 68.50 93 LEU A O 1
ATOM 741 N N . ALA A 1 94 ? -8.980 16.070 32.692 1.00 58.91 94 ALA A N 1
ATOM 742 C CA . ALA A 1 94 ? -8.190 15.450 31.626 1.00 58.91 94 ALA A CA 1
ATOM 743 C C . ALA A 1 94 ? -8.738 14.075 31.214 1.00 58.91 94 ALA A C 1
ATOM 745 O O . ALA A 1 94 ? -8.672 13.703 30.044 1.00 58.91 94 ALA A O 1
ATOM 746 N N . THR A 1 95 ? -9.312 13.325 32.157 1.00 59.06 95 THR A N 1
ATOM 747 C CA . THR A 1 95 ? -10.017 12.065 31.872 1.00 59.06 95 THR A CA 1
ATOM 748 C C . THR A 1 95 ? -11.346 12.346 31.163 1.00 59.06 95 THR A C 1
ATOM 750 O O . THR A 1 95 ? -11.668 11.681 30.183 1.00 59.06 95 THR A O 1
ATOM 753 N N . MET A 1 96 ? -12.072 13.387 31.584 1.00 60.50 96 MET A N 1
ATOM 754 C CA . MET A 1 96 ? -13.316 13.859 30.963 1.00 60.50 96 MET A CA 1
ATOM 755 C C . MET A 1 96 ? -13.083 14.516 29.587 1.00 60.50 96 MET A C 1
ATOM 757 O O . MET A 1 96 ? -13.921 14.406 28.699 1.00 60.50 96 MET A O 1
ATOM 761 N N . MET A 1 97 ? -11.929 15.156 29.395 1.00 62.47 97 MET A N 1
ATOM 762 C CA . MET A 1 97 ? -11.495 15.842 28.172 1.00 62.47 97 MET A CA 1
ATOM 763 C C . MET A 1 97 ? -10.632 14.935 27.268 1.00 62.47 97 MET A C 1
ATOM 765 O O . MET A 1 97 ? -10.191 15.359 26.203 1.00 62.47 97 MET A O 1
ATOM 769 N N . GLY A 1 98 ? -10.440 13.664 27.648 1.00 51.59 98 GLY A N 1
ATOM 770 C CA . GLY A 1 98 ? -9.938 12.608 26.769 1.00 51.59 98 GLY A CA 1
ATOM 771 C C . GLY A 1 98 ? -8.432 12.626 26.503 1.00 51.59 98 GLY A C 1
ATOM 772 O O . GLY A 1 98 ? -8.018 12.616 25.347 1.00 51.59 98 GLY A O 1
ATOM 773 N N . HIS A 1 99 ? -7.589 12.565 27.538 1.00 52.00 99 HIS A N 1
ATOM 774 C CA . HIS A 1 99 ? -6.121 12.487 27.395 1.00 52.00 99 HIS A CA 1
ATOM 775 C C . HIS A 1 99 ? -5.560 11.122 26.911 1.00 52.00 99 HIS A C 1
ATOM 777 O O . HIS A 1 99 ? -4.386 10.821 27.095 1.00 52.00 99 HIS A O 1
ATOM 783 N N . ASN A 1 100 ? -6.393 10.323 26.242 1.00 55.88 100 ASN A N 1
ATOM 784 C CA . ASN A 1 100 ? -6.025 9.386 25.178 1.00 55.88 100 ASN A CA 1
ATOM 785 C C . ASN A 1 100 ? -7.070 9.605 24.087 1.00 55.88 100 ASN A C 1
ATOM 787 O O . ASN A 1 100 ? -8.015 8.827 23.934 1.00 55.88 100 ASN A O 1
ATOM 791 N N . SER A 1 101 ? -6.981 10.753 23.409 1.00 70.12 101 SER A N 1
ATOM 792 C CA . SER A 1 101 ? -7.898 11.029 22.312 1.00 70.12 101 SER A CA 1
ATOM 793 C C . SER A 1 101 ? -7.780 9.852 21.357 1.00 70.12 101 SER A C 1
ATOM 795 O O . SER A 1 101 ? -6.665 9.443 21.029 1.00 70.12 101 SER A O 1
ATOM 797 N N . LYS A 1 102 ? -8.912 9.287 20.933 1.00 75.12 102 LYS A N 1
ATOM 798 C CA . LYS A 1 102 ? -8.947 8.161 19.986 1.00 75.12 102 LYS A CA 1
ATOM 799 C C . LYS A 1 102 ? -8.037 8.427 18.781 1.00 75.12 102 LYS A C 1
ATOM 801 O O . LYS A 1 102 ? -7.428 7.505 18.257 1.00 75.12 102 LYS A O 1
ATOM 806 N N . THR A 1 103 ? -7.875 9.701 18.423 1.00 81.62 103 THR A N 1
ATOM 807 C CA . THR A 1 103 ? -6.916 10.212 17.442 1.00 81.62 103 THR A CA 1
ATOM 808 C C . THR A 1 103 ? -5.449 10.021 17.834 1.00 81.62 103 THR A C 1
ATOM 810 O O . THR A 1 103 ? -4.681 9.549 17.014 1.00 81.62 103 THR A O 1
ATOM 813 N N . GLN A 1 104 ? -5.025 10.337 19.060 1.00 85.62 104 GLN A N 1
ATOM 814 C CA . GLN A 1 104 ? -3.633 10.133 19.498 1.00 85.62 104 GLN A CA 1
ATOM 815 C C . GLN A 1 104 ? -3.259 8.649 19.541 1.00 85.62 104 GLN A C 1
ATOM 817 O O . GLN A 1 104 ? -2.181 8.274 19.081 1.00 85.62 104 GLN A O 1
ATOM 822 N N . THR A 1 105 ? -4.160 7.803 20.050 1.00 89.19 105 THR A N 1
ATOM 823 C CA . THR A 1 105 ? -3.970 6.348 20.005 1.00 89.19 105 THR A CA 1
ATOM 824 C C . THR A 1 105 ? -3.897 5.873 18.557 1.00 89.19 105 THR A C 1
ATOM 826 O O . THR A 1 105 ? -2.937 5.201 18.200 1.00 89.19 105 THR A O 1
ATOM 829 N N . ALA A 1 106 ? -4.821 6.309 17.694 1.00 92.12 106 ALA A N 1
ATOM 830 C CA . ALA A 1 106 ? -4.780 5.986 16.271 1.00 92.12 106 ALA A CA 1
ATOM 831 C C . ALA A 1 106 ? -3.455 6.404 15.620 1.00 92.12 106 ALA A C 1
ATOM 833 O O . ALA A 1 106 ? -2.835 5.575 14.965 1.00 92.12 106 ALA A O 1
ATOM 834 N N . ILE A 1 107 ? -2.974 7.634 15.840 1.00 93.38 107 ILE A N 1
ATOM 835 C CA . ILE A 1 107 ? -1.695 8.129 15.301 1.00 93.38 107 ILE A CA 1
ATOM 836 C C . ILE A 1 107 ? -0.546 7.191 15.686 1.00 93.38 107 ILE A C 1
ATOM 838 O O . ILE A 1 107 ? 0.249 6.820 14.822 1.00 93.38 107 ILE A O 1
ATOM 842 N N . ARG A 1 108 ? -0.455 6.803 16.965 1.00 94.56 108 ARG A N 1
ATOM 843 C CA . ARG A 1 108 ? 0.625 5.942 17.464 1.00 94.56 108 ARG A CA 1
ATOM 844 C C . ARG A 1 108 ? 0.525 4.525 16.909 1.00 94.56 108 ARG A C 1
ATOM 846 O O . ARG A 1 108 ? 1.490 4.043 16.325 1.00 94.56 108 ARG A O 1
ATOM 853 N N . GLU A 1 109 ? -0.624 3.876 17.073 1.00 95.56 109 GLU A N 1
ATOM 854 C CA . GLU A 1 109 ? -0.768 2.465 16.708 1.00 95.56 109 GLU A CA 1
ATOM 855 C C . GLU A 1 109 ? -0.682 2.274 15.189 1.00 95.56 109 GLU A C 1
ATOM 857 O O . GLU A 1 109 ? 0.030 1.393 14.711 1.00 95.56 109 GLU A O 1
ATOM 862 N N . THR A 1 110 ? -1.320 3.147 14.401 1.00 97.06 110 THR A N 1
ATOM 863 C CA . THR A 1 110 ? -1.241 3.065 12.932 1.00 97.06 110 THR A CA 1
ATOM 864 C C . THR A 1 110 ? 0.160 3.340 12.397 1.00 97.06 110 THR A C 1
ATOM 866 O O . THR A 1 110 ? 0.511 2.776 11.365 1.00 97.06 110 THR A O 1
ATOM 869 N N . ARG A 1 111 ? 0.996 4.125 13.096 1.00 97.50 111 ARG A N 1
ATOM 870 C CA . ARG A 1 111 ? 2.410 4.296 12.728 1.00 97.50 111 ARG A CA 1
ATOM 871 C C . ARG A 1 111 ? 3.167 2.975 12.828 1.00 97.50 111 ARG A C 1
ATOM 873 O O . ARG A 1 111 ? 3.884 2.622 11.897 1.00 97.50 111 ARG A O 1
ATOM 880 N N . THR A 1 112 ? 2.997 2.233 13.921 1.00 96.75 112 THR A N 1
ATOM 881 C CA . THR A 1 112 ? 3.631 0.916 14.087 1.00 96.75 112 THR A CA 1
ATOM 882 C C . THR A 1 112 ? 3.110 -0.085 13.059 1.00 96.75 112 THR A C 1
ATOM 884 O O . THR A 1 112 ? 3.888 -0.824 12.460 1.00 96.75 112 THR A O 1
ATOM 887 N N . MET A 1 113 ? 1.805 -0.071 12.779 1.00 97.81 113 MET A N 1
ATOM 888 C CA . MET A 1 113 ? 1.237 -0.914 11.724 1.00 97.81 113 MET A CA 1
ATOM 889 C C . MET A 1 113 ? 1.775 -0.554 10.333 1.00 97.81 113 MET A C 1
ATOM 891 O O . MET A 1 113 ? 2.092 -1.447 9.551 1.00 97.81 113 MET A O 1
ATOM 895 N N . TYR A 1 114 ? 1.930 0.739 10.035 1.00 98.38 114 TYR A N 1
ATOM 896 C CA . TYR A 1 114 ? 2.526 1.203 8.786 1.00 98.38 114 TYR A CA 1
ATOM 897 C C . TYR A 1 114 ? 3.980 0.741 8.639 1.00 98.38 114 TYR A C 1
ATOM 899 O O . TYR A 1 114 ? 4.365 0.264 7.575 1.00 98.38 114 TYR A O 1
ATOM 907 N N . GLN A 1 115 ? 4.777 0.817 9.708 1.00 97.12 115 GLN A N 1
ATOM 908 C CA . GLN A 1 115 ? 6.156 0.318 9.701 1.00 97.12 115 GLN A CA 1
ATOM 909 C C . GLN A 1 115 ? 6.212 -1.166 9.319 1.00 97.12 115 GLN A C 1
ATOM 911 O O . GLN A 1 115 ? 7.032 -1.556 8.493 1.00 97.12 115 GLN A O 1
ATOM 916 N N . ILE A 1 116 ? 5.275 -1.980 9.820 1.00 96.44 116 ILE A N 1
ATOM 917 C CA . ILE A 1 116 ? 5.160 -3.396 9.443 1.00 96.44 116 ILE A CA 1
ATOM 918 C C . ILE A 1 116 ? 4.856 -3.561 7.941 1.00 96.44 116 ILE A C 1
ATOM 920 O O . ILE A 1 116 ? 5.379 -4.493 7.328 1.00 96.44 116 ILE A O 1
ATOM 924 N N . CYS A 1 117 ? 4.047 -2.680 7.336 1.00 97.12 117 CYS A N 1
ATOM 925 C CA . CYS A 1 117 ? 3.823 -2.657 5.884 1.00 97.12 117 CYS A CA 1
ATOM 926 C C . CYS A 1 117 ? 5.103 -2.285 5.121 1.00 97.12 117 CYS A C 1
ATOM 928 O O . CYS A 1 117 ? 5.494 -3.003 4.204 1.00 97.12 117 CYS A O 1
ATOM 930 N N . ALA A 1 118 ? 5.761 -1.190 5.508 1.00 94.69 118 ALA A N 1
ATOM 931 C CA . ALA A 1 118 ? 6.942 -0.666 4.824 1.00 94.69 118 ALA A CA 1
ATOM 932 C C . ALA A 1 118 ? 8.138 -1.635 4.885 1.00 94.69 118 ALA A C 1
ATOM 934 O O . ALA A 1 118 ? 8.861 -1.797 3.906 1.00 94.69 118 ALA A O 1
ATOM 935 N N . GLU A 1 119 ? 8.309 -2.353 5.999 1.00 93.56 119 GLU A N 1
ATOM 936 C CA . GLU A 1 119 ? 9.346 -3.381 6.157 1.00 93.56 119 GLU A CA 1
ATOM 937 C C . GLU A 1 119 ? 9.207 -4.560 5.181 1.00 93.56 119 GLU A C 1
ATOM 939 O O . GLU A 1 119 ? 10.166 -5.318 4.997 1.00 93.56 119 GLU A O 1
ATOM 944 N N . ARG A 1 120 ? 8.023 -4.780 4.588 1.00 92.81 120 ARG A N 1
ATOM 945 C CA . ARG A 1 120 ? 7.811 -5.935 3.704 1.00 92.81 120 ARG A CA 1
ATOM 946 C C . ARG A 1 120 ? 8.605 -5.853 2.424 1.00 92.81 120 ARG A C 1
ATOM 948 O O . ARG A 1 120 ? 9.052 -6.899 1.974 1.00 92.81 120 ARG A O 1
ATOM 955 N N . GLU A 1 121 ? 8.797 -4.660 1.877 1.00 91.81 121 GLU A N 1
ATOM 956 C CA . GLU A 1 121 ? 9.596 -4.479 0.666 1.00 91.81 121 GLU A CA 1
ATOM 957 C C . GLU A 1 121 ? 11.026 -4.983 0.889 1.00 91.81 121 GLU A C 1
ATOM 959 O O . GLU A 1 121 ? 11.484 -5.864 0.170 1.00 91.81 121 GLU A O 1
ATOM 964 N N . VAL A 1 122 ? 11.667 -4.555 1.981 1.00 91.25 122 VAL A N 1
ATOM 965 C CA . VAL A 1 122 ? 13.024 -4.995 2.338 1.00 91.25 122 VAL A CA 1
ATOM 966 C C . VAL A 1 122 ? 13.092 -6.511 2.549 1.00 91.25 122 VAL A C 1
ATOM 968 O O . VAL A 1 122 ? 13.986 -7.174 2.022 1.00 91.25 122 VAL A O 1
ATOM 971 N N . LYS A 1 123 ? 12.129 -7.086 3.282 1.00 91.50 123 LYS A N 1
ATOM 972 C CA . LYS A 1 123 ? 12.085 -8.533 3.574 1.00 91.50 123 LYS A CA 1
ATOM 973 C C . LYS A 1 123 ? 11.808 -9.404 2.346 1.00 91.50 123 LYS A C 1
ATOM 975 O O . LYS A 1 123 ? 12.142 -10.583 2.374 1.00 91.50 123 LYS A O 1
ATOM 980 N N . GLU A 1 124 ? 11.184 -8.850 1.312 1.00 90.62 124 GLU A N 1
ATOM 981 C CA . GLU A 1 124 ? 10.777 -9.559 0.091 1.00 90.62 124 GLU A CA 1
ATOM 982 C C . GLU A 1 124 ? 11.559 -9.098 -1.142 1.00 90.62 124 GLU A C 1
ATOM 984 O O . GLU A 1 124 ? 11.161 -9.395 -2.263 1.00 90.62 124 GLU A O 1
ATOM 989 N N . THR A 1 125 ? 12.687 -8.406 -0.954 1.00 89.44 125 THR A N 1
ATOM 990 C CA . THR A 1 125 ? 13.540 -7.889 -2.039 1.00 89.44 125 THR A CA 1
ATOM 991 C C . THR A 1 125 ? 13.829 -8.963 -3.098 1.00 89.44 125 THR A C 1
ATOM 993 O O . THR A 1 125 ? 13.698 -8.700 -4.292 1.00 89.44 125 THR A O 1
ATOM 996 N N . GLY A 1 126 ? 14.150 -10.195 -2.673 1.00 86.75 126 GLY A N 1
ATOM 997 C CA . GLY A 1 126 ? 14.380 -11.324 -3.583 1.00 86.75 126 GLY A CA 1
ATOM 998 C C . GLY A 1 126 ? 13.142 -11.683 -4.410 1.00 86.75 126 GLY A C 1
ATOM 999 O O . GLY A 1 126 ? 13.208 -11.758 -5.633 1.00 86.75 126 GLY A O 1
ATOM 1000 N N . PHE A 1 127 ? 11.982 -11.812 -3.773 1.00 88.50 127 PHE A N 1
ATOM 1001 C CA . PHE A 1 127 ? 10.748 -12.151 -4.476 1.00 88.50 127 PHE A CA 1
ATOM 1002 C C . PHE A 1 127 ? 10.265 -11.023 -5.410 1.00 88.50 127 PHE A C 1
ATOM 1004 O O . PHE A 1 127 ? 9.820 -11.283 -6.527 1.00 88.50 127 PHE A O 1
ATOM 1011 N N . ILE A 1 128 ? 10.354 -9.761 -4.982 1.00 88.88 128 ILE A N 1
ATOM 1012 C CA . ILE A 1 128 ? 9.855 -8.603 -5.742 1.00 88.88 128 ILE A CA 1
ATOM 1013 C C . ILE A 1 128 ? 10.754 -8.316 -6.948 1.00 88.88 128 ILE A C 1
ATOM 1015 O O . ILE A 1 128 ? 10.270 -8.197 -8.074 1.00 88.88 128 ILE A O 1
ATOM 1019 N N . TYR A 1 129 ? 12.059 -8.181 -6.722 1.00 86.56 129 TYR A N 1
ATOM 1020 C CA . TYR A 1 129 ? 12.966 -7.677 -7.750 1.00 86.56 129 TYR A CA 1
ATOM 1021 C C . TYR A 1 129 ? 13.605 -8.797 -8.575 1.00 86.56 129 TYR A C 1
ATOM 1023 O O . TYR A 1 129 ? 13.867 -8.592 -9.757 1.00 86.56 129 TYR A O 1
ATOM 1031 N N . VAL A 1 130 ? 13.812 -9.986 -7.994 1.00 84.75 130 VAL A N 1
ATOM 1032 C CA . VAL A 1 130 ? 14.432 -11.121 -8.700 1.00 84.75 130 VAL A CA 1
ATOM 1033 C C . VAL A 1 130 ? 13.368 -12.038 -9.294 1.00 84.75 130 VAL A C 1
ATOM 1035 O O . VAL A 1 130 ? 13.297 -12.174 -10.512 1.00 84.75 130 VAL A O 1
ATOM 1038 N N . GLU A 1 131 ? 12.503 -12.635 -8.468 1.00 84.94 131 GLU A N 1
ATOM 1039 C CA . GLU A 1 131 ? 11.507 -13.599 -8.967 1.00 84.94 131 GLU A CA 1
ATOM 1040 C C . GLU A 1 131 ? 10.413 -12.926 -9.802 1.00 84.94 131 GLU A C 1
ATOM 1042 O O . GLU A 1 131 ? 10.091 -13.392 -10.892 1.00 84.94 131 GLU A O 1
ATOM 1047 N N . SER A 1 132 ? 9.860 -11.812 -9.313 1.00 85.00 132 SER A N 1
ATOM 1048 C CA . SER A 1 132 ? 8.802 -11.072 -10.014 1.00 85.00 132 SER A CA 1
ATOM 1049 C C . SER A 1 132 ? 9.341 -10.123 -11.087 1.00 85.00 132 SER A C 1
ATOM 1051 O O . SER A 1 132 ? 8.554 -9.518 -11.818 1.00 85.00 132 SER A O 1
ATOM 1053 N N . ARG A 1 133 ? 10.674 -9.986 -11.184 1.00 83.50 133 ARG A N 1
ATOM 1054 C CA . ARG A 1 133 ? 11.387 -9.126 -12.144 1.00 83.50 133 ARG A CA 1
ATOM 1055 C C . ARG A 1 133 ? 10.853 -7.697 -12.195 1.00 83.50 133 ARG A C 1
ATOM 1057 O O . ARG A 1 133 ? 10.817 -7.072 -13.259 1.00 83.50 133 ARG A O 1
ATOM 1064 N N . LEU A 1 134 ? 10.371 -7.176 -11.070 1.00 84.88 134 LEU A N 1
ATOM 1065 C CA . LEU A 1 134 ? 9.932 -5.790 -10.994 1.00 84.88 134 LEU A CA 1
ATOM 1066 C C . LEU A 1 134 ? 11.170 -4.894 -10.871 1.00 84.88 134 LEU A C 1
ATOM 1068 O O . LEU A 1 134 ? 12.121 -5.258 -10.183 1.00 84.88 134 LEU A O 1
ATOM 1072 N N . PRO A 1 135 ? 11.199 -3.725 -11.523 1.00 84.69 135 PRO A N 1
ATOM 1073 C CA . PRO A 1 135 ? 12.356 -2.847 -11.435 1.00 84.69 135 PRO A CA 1
ATOM 1074 C C . PRO A 1 135 ? 12.432 -2.213 -10.031 1.00 84.69 135 PRO A C 1
ATOM 1076 O O . PRO A 1 135 ? 11.385 -1.850 -9.482 1.00 84.69 135 PRO A O 1
ATOM 1079 N N . PRO A 1 136 ? 13.625 -2.027 -9.438 1.00 86.31 136 PRO A N 1
ATOM 1080 C CA . PRO A 1 136 ? 13.796 -1.414 -8.118 1.00 86.31 136 PRO A CA 1
ATOM 1081 C C . PRO A 1 136 ? 13.596 0.105 -8.180 1.00 86.31 136 PRO A C 1
ATOM 1083 O O . PRO A 1 136 ? 14.534 0.895 -8.136 1.00 86.31 136 PRO A O 1
ATOM 1086 N N . THR A 1 137 ? 12.340 0.519 -8.329 1.00 90.50 137 THR A N 1
ATOM 1087 C CA . THR A 1 137 ? 11.930 1.921 -8.467 1.00 90.50 137 THR A CA 1
ATOM 1088 C C . THR A 1 137 ? 11.000 2.335 -7.336 1.00 90.50 137 THR A C 1
ATOM 1090 O O . THR A 1 137 ? 10.337 1.504 -6.711 1.00 90.50 137 THR A O 1
ATOM 1093 N N . PHE A 1 138 ? 10.879 3.650 -7.130 1.00 92.94 138 PHE A N 1
ATOM 1094 C CA . PHE A 1 138 ? 9.871 4.223 -6.238 1.00 92.94 138 PHE A CA 1
ATOM 1095 C C . PHE A 1 138 ? 8.457 3.714 -6.557 1.00 92.94 138 PHE A C 1
ATOM 1097 O O . PHE A 1 138 ? 7.698 3.406 -5.644 1.00 92.94 138 PHE A O 1
ATOM 1104 N N . GLN A 1 139 ? 8.117 3.574 -7.843 1.00 92.25 139 GLN A N 1
ATOM 1105 C CA . GLN A 1 139 ? 6.798 3.100 -8.255 1.00 92.25 139 GLN A CA 1
ATOM 1106 C C . GLN A 1 139 ? 6.546 1.658 -7.796 1.00 92.25 139 GLN A C 1
ATOM 1108 O O . GLN A 1 139 ? 5.484 1.370 -7.246 1.00 92.25 139 GLN A O 1
ATOM 1113 N N . THR A 1 140 ? 7.522 0.761 -7.962 1.00 92.31 140 THR A N 1
ATOM 1114 C CA . THR A 1 140 ? 7.416 -0.632 -7.496 1.00 92.31 140 THR A CA 1
ATOM 1115 C C . THR A 1 140 ? 7.218 -0.696 -5.984 1.00 92.31 140 THR A C 1
ATOM 1117 O O . THR A 1 140 ? 6.304 -1.376 -5.512 1.00 92.31 140 THR A O 1
ATOM 1120 N N . TRP A 1 141 ? 8.017 0.064 -5.225 1.00 95.50 141 TRP A N 1
ATOM 1121 C CA . TRP A 1 141 ? 7.854 0.187 -3.774 1.00 95.50 141 TRP A CA 1
ATOM 1122 C C . TRP A 1 141 ? 6.449 0.677 -3.400 1.00 95.50 141 TRP A C 1
ATOM 1124 O O . TRP A 1 141 ? 5.802 0.087 -2.528 1.00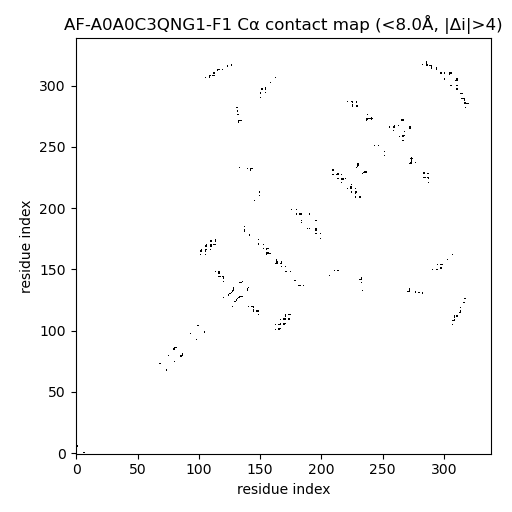 95.50 141 TRP A O 1
ATOM 1134 N N . PHE A 1 142 ? 5.959 1.726 -4.068 1.00 97.00 142 PHE A N 1
ATOM 1135 C CA . PHE A 1 142 ? 4.659 2.327 -3.784 1.00 97.00 142 PHE A CA 1
ATOM 1136 C C . PHE A 1 142 ? 3.532 1.314 -3.999 1.00 97.00 142 PHE A C 1
ATOM 1138 O O . PHE A 1 142 ? 2.718 1.104 -3.100 1.00 97.00 142 PHE A O 1
ATOM 1145 N N . MET A 1 143 ? 3.514 0.625 -5.145 1.00 96.25 143 MET A N 1
ATOM 1146 C CA . MET A 1 143 ? 2.463 -0.347 -5.468 1.00 96.25 143 MET A CA 1
ATOM 1147 C C . MET A 1 143 ? 2.504 -1.575 -4.552 1.00 96.25 143 MET A C 1
ATOM 1149 O O . MET A 1 143 ? 1.453 -2.040 -4.106 1.00 96.25 143 MET A O 1
ATOM 1153 N N . PHE A 1 144 ? 3.697 -2.075 -4.217 1.00 95.88 144 PHE A N 1
ATOM 1154 C CA . PHE A 1 144 ? 3.853 -3.219 -3.317 1.00 95.88 144 PHE A CA 1
ATOM 1155 C C . PHE A 1 144 ? 3.459 -2.888 -1.869 1.00 95.88 144 PHE A C 1
ATOM 1157 O O . PHE A 1 144 ? 2.728 -3.641 -1.220 1.00 95.88 144 PHE A O 1
ATOM 1164 N N . THR A 1 145 ? 3.895 -1.737 -1.355 1.00 97.50 145 THR A N 1
ATOM 1165 C CA . THR A 1 145 ? 3.534 -1.274 -0.006 1.00 97.50 145 THR A CA 1
ATOM 1166 C C . THR A 1 145 ? 2.034 -0.995 0.082 1.00 97.50 145 THR A C 1
ATOM 1168 O O . THR A 1 145 ? 1.386 -1.374 1.062 1.00 97.50 145 THR A O 1
ATOM 1171 N N . ASN A 1 146 ? 1.452 -0.425 -0.977 1.00 97.56 146 ASN A N 1
ATOM 1172 C CA . ASN A 1 146 ? 0.026 -0.134 -1.057 1.00 97.56 146 ASN A CA 1
ATOM 1173 C C . ASN A 1 146 ? -0.858 -1.387 -0.915 1.00 97.56 146 ASN A C 1
ATOM 1175 O O . ASN A 1 146 ? -1.922 -1.298 -0.314 1.00 97.56 146 ASN A O 1
ATOM 1179 N N . LEU A 1 147 ? -0.426 -2.573 -1.366 1.00 97.44 147 LEU A N 1
ATOM 1180 C CA . LEU A 1 147 ? -1.167 -3.821 -1.110 1.00 97.44 147 LEU A CA 1
ATOM 1181 C C . LEU A 1 147 ? -1.377 -4.078 0.392 1.00 97.44 147 LEU A C 1
ATOM 1183 O O . LEU A 1 147 ? -2.469 -4.436 0.830 1.00 97.44 147 LEU A O 1
ATOM 1187 N N . HIS A 1 148 ? -0.334 -3.867 1.193 1.00 97.81 148 HIS A N 1
ATOM 1188 C CA . HIS A 1 148 ? -0.373 -4.094 2.636 1.00 97.81 148 HIS A CA 1
ATOM 1189 C C . HIS A 1 148 ? -1.164 -2.996 3.355 1.00 97.81 148 HIS A C 1
ATOM 1191 O O . HIS A 1 148 ? -1.937 -3.283 4.270 1.00 97.81 148 HIS A O 1
ATOM 1197 N N . VAL A 1 149 ? -1.030 -1.745 2.900 1.00 98.44 149 VAL A N 1
ATOM 1198 C CA . VAL A 1 149 ? -1.869 -0.630 3.364 1.00 98.44 149 VAL A CA 1
ATOM 1199 C C . VAL A 1 149 ? -3.343 -0.914 3.053 1.00 98.44 149 VAL A C 1
ATOM 1201 O O . VAL A 1 149 ? -4.199 -0.752 3.923 1.00 98.44 149 VAL A O 1
ATOM 1204 N N . TRP A 1 150 ? -3.657 -1.421 1.859 1.00 98.38 150 TRP A N 1
ATOM 1205 C CA . TRP A 1 150 ? -5.009 -1.818 1.471 1.00 98.38 150 TRP A CA 1
ATOM 1206 C C . TRP A 1 150 ? -5.582 -2.914 2.386 1.00 98.38 150 TRP A C 1
ATOM 1208 O O . TRP A 1 150 ? -6.716 -2.779 2.855 1.00 98.38 150 TRP A O 1
ATOM 1218 N N . LEU A 1 151 ? -4.807 -3.948 2.732 1.00 98.25 151 LEU A N 1
ATOM 1219 C CA . LEU A 1 151 ? -5.242 -4.983 3.683 1.00 98.25 151 LEU A CA 1
ATOM 1220 C C . LEU A 1 151 ? -5.651 -4.383 5.039 1.00 98.25 151 LEU A C 1
ATOM 1222 O O . LEU A 1 151 ? -6.718 -4.703 5.570 1.00 98.25 151 LEU A O 1
ATOM 1226 N N . LEU A 1 152 ? -4.847 -3.463 5.579 1.00 98.19 152 LEU A N 1
ATOM 1227 C CA . LEU A 1 152 ? -5.159 -2.800 6.847 1.00 98.19 152 LEU A CA 1
ATOM 1228 C C . LEU A 1 152 ? -6.362 -1.864 6.739 1.00 98.19 152 LEU A C 1
ATOM 1230 O O . LEU A 1 152 ? -7.246 -1.915 7.591 1.00 98.19 152 LEU A O 1
ATOM 1234 N N . THR A 1 153 ? -6.456 -1.051 5.684 1.00 97.94 153 THR A N 1
ATOM 1235 C CA . THR A 1 153 ? -7.634 -0.189 5.482 1.00 97.94 153 THR A CA 1
ATOM 1236 C C . THR A 1 153 ? -8.915 -1.012 5.335 1.00 97.94 153 THR A C 1
ATOM 1238 O O . THR A 1 153 ? -9.967 -0.596 5.817 1.00 97.94 153 THR A O 1
ATOM 1241 N N . THR A 1 154 ? -8.846 -2.200 4.730 1.00 97.19 154 THR A N 1
ATOM 1242 C CA . THR A 1 154 ? -9.962 -3.156 4.671 1.00 97.19 154 THR A CA 1
ATOM 1243 C C . THR A 1 154 ? -10.347 -3.635 6.068 1.00 97.19 154 THR A C 1
ATOM 1245 O O . THR A 1 154 ? -11.523 -3.577 6.429 1.00 97.19 154 THR A O 1
ATOM 1248 N N . ARG A 1 155 ? -9.371 -4.010 6.906 1.00 97.12 155 ARG A N 1
ATOM 1249 C CA . ARG A 1 155 ? -9.639 -4.406 8.296 1.00 97.12 155 ARG A CA 1
ATOM 1250 C C . ARG A 1 155 ? -10.213 -3.265 9.140 1.00 97.12 155 ARG A C 1
ATOM 1252 O O . ARG A 1 155 ? -11.118 -3.494 9.942 1.00 97.12 155 ARG A O 1
ATOM 1259 N N . PHE A 1 156 ? -9.735 -2.038 8.949 1.00 97.31 156 PHE A N 1
ATOM 1260 C CA . PHE A 1 156 ? -10.226 -0.866 9.677 1.00 97.31 156 PHE A CA 1
ATOM 1261 C C . PHE A 1 156 ? -11.636 -0.451 9.266 1.00 97.31 156 PHE A C 1
ATOM 1263 O O . PHE A 1 156 ? -12.376 0.073 10.095 1.00 97.31 156 PHE A O 1
ATOM 1270 N N . ARG A 1 157 ? -12.042 -0.710 8.018 1.00 95.75 157 ARG A N 1
ATOM 1271 C CA . ARG A 1 157 ? -13.428 -0.498 7.572 1.00 95.75 157 ARG A CA 1
ATOM 1272 C C . ARG A 1 157 ? -14.430 -1.402 8.294 1.00 95.75 157 ARG A C 1
ATOM 1274 O O . ARG A 1 157 ? -15.601 -1.044 8.359 1.00 95.75 157 ARG A O 1
ATOM 1281 N N . ALA A 1 158 ? -13.975 -2.527 8.847 1.00 94.88 158 ALA A N 1
ATOM 1282 C CA . ALA A 1 158 ? -14.791 -3.418 9.668 1.00 94.88 158 ALA A CA 1
ATOM 1283 C C . ALA A 1 158 ? -14.849 -3.014 11.156 1.00 94.88 158 ALA A C 1
ATOM 1285 O O . ALA A 1 158 ? -15.690 -3.539 11.878 1.00 94.88 158 ALA A O 1
ATOM 1286 N N . LEU A 1 159 ? -13.996 -2.087 11.618 1.00 94.50 159 LEU A N 1
ATOM 1287 C CA . LEU A 1 159 ? -14.038 -1.583 12.996 1.00 94.50 159 LEU A CA 1
ATOM 1288 C C . LEU A 1 159 ? -15.305 -0.747 13.252 1.00 94.50 159 LEU A C 1
ATOM 1290 O O . LEU A 1 159 ? -15.891 -0.191 12.315 1.00 94.5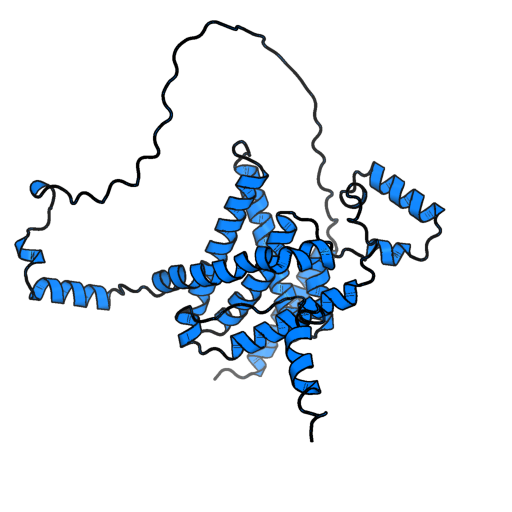0 159 LEU A O 1
ATOM 1294 N N . PRO A 1 160 ? -15.682 -0.529 14.527 1.00 91.38 160 PRO A N 1
ATOM 1295 C CA . PRO A 1 160 ? -16.727 0.420 14.876 1.00 91.38 160 PRO A CA 1
ATOM 1296 C C . PRO A 1 160 ? -16.456 1.797 14.257 1.00 91.38 160 PRO A C 1
ATOM 1298 O O . PRO A 1 160 ? -15.328 2.300 14.291 1.00 91.38 160 PRO A O 1
ATOM 1301 N N . ALA A 1 161 ? -17.508 2.447 13.747 1.00 85.62 161 ALA A N 1
ATOM 1302 C CA . ALA A 1 161 ? -17.404 3.702 12.991 1.00 85.62 161 ALA A CA 1
ATOM 1303 C C . ALA A 1 161 ? -16.660 4.831 13.737 1.00 85.62 161 ALA A C 1
ATOM 1305 O O . ALA A 1 161 ? -16.098 5.724 13.106 1.00 85.62 161 ALA A O 1
ATOM 1306 N N . SER A 1 162 ? -16.629 4.777 15.073 1.00 86.56 162 SER A N 1
ATOM 1307 C CA . SER A 1 162 ? -15.908 5.730 15.922 1.00 86.56 162 SER A CA 1
ATOM 1308 C C . SER A 1 162 ? -14.380 5.624 15.839 1.00 86.56 162 SER A C 1
ATOM 1310 O O . SER A 1 162 ? -13.709 6.617 16.110 1.00 86.56 162 SER A O 1
ATOM 1312 N N . HIS A 1 163 ? -13.832 4.466 15.458 1.00 89.81 163 HIS A N 1
ATOM 1313 C CA . HIS A 1 163 ? -12.389 4.236 15.319 1.00 89.81 163 HIS A CA 1
ATOM 1314 C C . HIS A 1 163 ? -11.975 4.101 13.852 1.00 89.81 163 HIS A C 1
ATOM 1316 O O . HIS A 1 163 ? -10.991 4.715 13.443 1.00 89.81 163 HIS A O 1
ATOM 1322 N N . GLY A 1 164 ? -12.751 3.371 13.041 1.00 92.62 164 GLY A N 1
ATOM 1323 C CA . GLY A 1 164 ? -12.357 2.992 11.679 1.00 92.62 164 GLY A CA 1
ATOM 1324 C C . GLY A 1 164 ? -11.918 4.168 10.801 1.00 92.62 164 GLY A C 1
ATOM 1325 O O . GLY A 1 164 ? -10.832 4.137 10.230 1.00 92.62 164 GLY A O 1
ATOM 1326 N N . ARG A 1 165 ? -12.702 5.258 10.749 1.00 93.38 165 ARG A N 1
ATOM 1327 C CA . ARG A 1 165 ? -12.371 6.431 9.915 1.00 93.38 165 ARG A CA 1
ATOM 1328 C C . ARG A 1 165 ? -11.073 7.119 10.344 1.00 93.38 165 ARG A C 1
ATOM 1330 O O . ARG A 1 165 ? -10.313 7.556 9.487 1.00 93.38 165 ARG A O 1
ATOM 1337 N N . VAL A 1 166 ? -10.833 7.210 11.650 1.00 94.12 166 VAL A N 1
ATOM 1338 C CA . VAL A 1 166 ? -9.633 7.855 12.201 1.00 94.12 166 VAL A CA 1
ATOM 1339 C C . VAL A 1 166 ? -8.404 6.993 11.921 1.00 94.12 166 VAL A C 1
ATOM 1341 O O . VAL A 1 166 ? -7.406 7.505 11.434 1.00 94.12 166 VAL A O 1
ATOM 1344 N N . TYR A 1 167 ? -8.497 5.677 12.126 1.00 96.69 167 TYR A N 1
ATOM 1345 C CA . TYR A 1 167 ? -7.396 4.751 11.846 1.00 96.69 167 TYR A CA 1
ATOM 1346 C C . TYR A 1 167 ? -7.035 4.711 10.356 1.00 96.69 167 TYR A C 1
ATOM 1348 O O . TYR A 1 167 ? -5.858 4.718 10.010 1.00 96.69 167 TYR A O 1
ATOM 1356 N N . ILE A 1 168 ? -8.032 4.720 9.464 1.00 97.00 168 ILE A N 1
ATOM 1357 C CA . ILE A 1 168 ? -7.797 4.793 8.014 1.00 97.00 168 ILE A CA 1
ATOM 1358 C C . ILE A 1 168 ? -7.082 6.096 7.655 1.00 97.00 168 ILE A C 1
ATOM 1360 O O . ILE A 1 168 ? -6.088 6.055 6.937 1.00 97.00 168 ILE A O 1
ATOM 1364 N N . GLN A 1 169 ? -7.556 7.235 8.172 1.00 95.81 169 GLN A N 1
ATOM 1365 C CA . GLN A 1 169 ? -6.939 8.530 7.896 1.00 95.81 169 GLN A CA 1
ATOM 1366 C C . GLN A 1 169 ? -5.476 8.562 8.346 1.00 95.81 169 GLN A C 1
ATOM 1368 O O . GLN A 1 169 ? -4.616 8.941 7.558 1.00 95.81 169 GLN A O 1
ATOM 1373 N N . GLU A 1 170 ? -5.181 8.135 9.576 1.00 97.06 170 GLU A N 1
ATOM 1374 C CA . GLU A 1 170 ? -3.813 8.179 10.102 1.00 97.06 170 GLU A CA 1
ATOM 1375 C C . GLU A 1 170 ? -2.876 7.189 9.406 1.00 97.06 170 GLU A C 1
ATOM 1377 O O . GLU A 1 170 ? -1.740 7.538 9.097 1.00 97.06 170 GLU A O 1
ATOM 1382 N N . LEU A 1 171 ? -3.353 5.990 9.059 1.00 98.31 171 LEU A N 1
ATOM 1383 C CA . LEU A 1 171 ? -2.560 5.040 8.278 1.00 98.31 171 LEU A CA 1
ATOM 1384 C C . LEU A 1 171 ? -2.181 5.612 6.904 1.00 98.31 171 LEU A C 1
ATOM 1386 O O . LEU A 1 171 ? -1.026 5.508 6.491 1.00 98.31 171 LEU A O 1
ATOM 1390 N N . ILE A 1 172 ? -3.141 6.229 6.208 1.00 98.06 172 ILE A N 1
ATOM 1391 C CA . ILE A 1 172 ? -2.898 6.870 4.911 1.00 98.06 172 ILE A CA 1
ATOM 1392 C C . ILE A 1 172 ? -1.954 8.066 5.083 1.00 98.06 172 ILE A C 1
ATOM 1394 O O . ILE A 1 172 ? -1.048 8.229 4.270 1.00 98.06 172 ILE A O 1
ATOM 1398 N N . ASN A 1 173 ? -2.104 8.864 6.147 1.00 98.00 173 ASN A N 1
ATOM 1399 C CA . ASN A 1 173 ? -1.185 9.965 6.443 1.00 98.00 173 ASN A CA 1
ATOM 1400 C C . ASN A 1 173 ? 0.261 9.458 6.554 1.00 98.00 173 ASN A C 1
ATOM 1402 O O . ASN A 1 173 ? 1.138 9.995 5.884 1.00 98.00 173 ASN A O 1
ATOM 1406 N N . HIS A 1 174 ? 0.516 8.405 7.341 1.00 98.38 174 HIS A N 1
ATOM 1407 C CA . HIS A 1 174 ? 1.865 7.835 7.476 1.00 98.38 174 HIS A CA 1
ATOM 1408 C C . HIS A 1 174 ? 2.410 7.315 6.142 1.00 98.38 174 HIS A C 1
ATOM 1410 O O . HIS A 1 174 ? 3.568 7.577 5.821 1.00 98.38 174 HIS A O 1
ATOM 1416 N N . PHE A 1 175 ? 1.574 6.645 5.342 1.00 98.62 175 PHE A N 1
ATOM 1417 C CA . PHE A 1 175 ? 1.969 6.149 4.022 1.00 98.62 175 PHE A CA 1
ATOM 1418 C C . PHE A 1 175 ? 2.367 7.274 3.063 1.00 98.62 175 PHE A C 1
ATOM 1420 O O . PHE A 1 175 ? 3.422 7.208 2.436 1.00 98.62 175 PHE A O 1
ATOM 1427 N N . PHE A 1 176 ? 1.562 8.335 2.970 1.00 98.38 176 PHE A N 1
ATOM 1428 C CA . PHE A 1 176 ? 1.857 9.448 2.068 1.00 98.38 176 PHE A CA 1
ATOM 1429 C C . PHE A 1 176 ? 2.992 10.346 2.575 1.00 98.38 176 PHE A C 1
ATOM 1431 O O . PHE A 1 176 ? 3.707 10.909 1.752 1.00 98.38 176 PHE A O 1
ATOM 1438 N N . LEU A 1 177 ? 3.225 10.432 3.888 1.00 97.88 177 LEU A N 1
ATOM 1439 C CA . LEU A 1 177 ? 4.415 11.095 4.432 1.00 97.88 177 LEU A CA 1
ATOM 1440 C C . LEU A 1 177 ? 5.707 10.357 4.044 1.00 97.88 177 LEU A C 1
ATOM 1442 O O . LEU A 1 177 ? 6.680 10.998 3.651 1.00 97.88 177 LEU A O 1
ATOM 1446 N N . ASP A 1 178 ? 5.718 9.021 4.102 1.00 98.06 178 ASP A N 1
ATOM 1447 C CA . ASP A 1 178 ? 6.858 8.216 3.632 1.00 98.06 178 ASP A CA 1
ATOM 1448 C C . ASP A 1 178 ? 7.017 8.312 2.105 1.00 98.06 178 ASP A C 1
ATOM 1450 O O . ASP A 1 178 ? 8.123 8.495 1.596 1.00 98.06 178 ASP A O 1
ATOM 1454 N N . ALA A 1 179 ? 5.905 8.292 1.362 1.00 97.62 179 ALA A N 1
ATOM 1455 C CA . ALA A 1 179 ? 5.929 8.486 -0.085 1.00 97.62 179 ALA A CA 1
ATOM 1456 C C . ALA A 1 179 ? 6.539 9.842 -0.467 1.00 97.62 179 ALA A C 1
ATOM 1458 O O . ALA A 1 179 ? 7.412 9.892 -1.331 1.00 97.62 179 ALA A O 1
ATOM 1459 N N . GLU A 1 180 ? 6.142 10.929 0.199 1.00 96.19 180 GLU A N 1
ATOM 1460 C CA . GLU A 1 180 ? 6.704 12.260 -0.038 1.00 96.19 180 GLU A CA 1
ATOM 1461 C C . GLU A 1 180 ? 8.198 12.316 0.298 1.00 96.19 180 GLU A C 1
ATOM 1463 O O . GLU A 1 180 ? 8.990 12.850 -0.483 1.00 96.19 180 GLU A O 1
ATOM 1468 N N . TYR A 1 181 ? 8.599 11.737 1.435 1.00 95.69 181 TYR A N 1
ATOM 1469 C CA . TYR A 1 181 ? 9.999 11.676 1.846 1.00 95.69 181 TYR A CA 1
ATOM 1470 C C . TYR A 1 181 ? 10.858 10.945 0.806 1.00 95.69 181 TYR A C 1
ATOM 1472 O O . TYR A 1 181 ? 11.867 11.477 0.340 1.00 95.69 181 TYR A O 1
ATOM 1480 N N . ARG A 1 182 ? 10.428 9.758 0.370 1.00 95.19 182 ARG A N 1
ATOM 1481 C CA . ARG A 1 182 ? 11.124 8.980 -0.665 1.00 95.19 182 ARG A CA 1
ATOM 1482 C C . ARG A 1 182 ? 11.146 9.703 -2.005 1.00 95.19 182 ARG A C 1
ATOM 1484 O O . ARG A 1 182 ? 12.171 9.691 -2.681 1.00 95.19 182 ARG A O 1
ATOM 1491 N N . LEU A 1 183 ? 10.059 10.375 -2.372 1.00 94.00 183 LEU A N 1
ATOM 1492 C CA . LEU A 1 183 ? 9.983 11.146 -3.607 1.00 94.00 183 LEU A CA 1
ATOM 1493 C C . LEU A 1 183 ? 10.987 12.309 -3.618 1.00 94.00 183 LEU A C 1
ATOM 1495 O O . LEU A 1 183 ? 11.665 12.538 -4.620 1.00 94.00 183 LEU A O 1
ATOM 1499 N N . ARG A 1 184 ? 11.127 13.012 -2.486 1.00 93.94 184 ARG A N 1
ATOM 1500 C CA . ARG A 1 184 ? 12.144 14.058 -2.291 1.00 93.94 184 ARG A CA 1
ATOM 1501 C C . ARG A 1 184 ? 13.562 13.492 -2.382 1.00 93.94 184 ARG A C 1
ATOM 1503 O O . ARG A 1 184 ? 14.419 14.129 -2.988 1.00 93.94 184 ARG A O 1
ATOM 1510 N N . SER A 1 185 ? 13.794 12.291 -1.857 1.00 92.31 185 SER A N 1
ATOM 1511 C CA . SER A 1 185 ? 15.082 11.597 -1.989 1.00 92.31 185 SER A CA 1
ATOM 1512 C C . SER A 1 185 ? 15.402 11.216 -3.440 1.00 92.31 185 SER A C 1
ATOM 1514 O O . SER A 1 185 ? 16.552 11.330 -3.850 1.00 92.31 185 SER A O 1
ATOM 1516 N N . VAL A 1 186 ? 14.399 10.824 -4.236 1.00 90.31 186 VAL A N 1
ATOM 1517 C CA . VAL A 1 186 ? 14.574 10.452 -5.654 1.00 90.31 186 VAL A CA 1
ATOM 1518 C C . VAL A 1 186 ? 14.838 11.667 -6.547 1.00 90.31 186 VAL A C 1
ATOM 1520 O O . VAL A 1 186 ? 15.754 11.632 -7.365 1.00 90.31 186 VAL A O 1
ATOM 1523 N N . TYR A 1 187 ? 14.065 12.750 -6.411 1.00 90.25 187 TYR A N 1
ATOM 1524 C CA . TYR A 1 187 ? 14.270 13.953 -7.233 1.00 90.25 187 TYR A CA 1
ATOM 1525 C C . TYR A 1 187 ? 15.407 14.860 -6.733 1.00 90.25 187 TYR A C 1
ATOM 1527 O O . TYR A 1 187 ? 15.866 15.744 -7.462 1.00 90.25 187 TYR A O 1
ATOM 1535 N N . GLY A 1 188 ? 15.855 14.662 -5.494 1.00 89.25 188 GLY A N 1
AT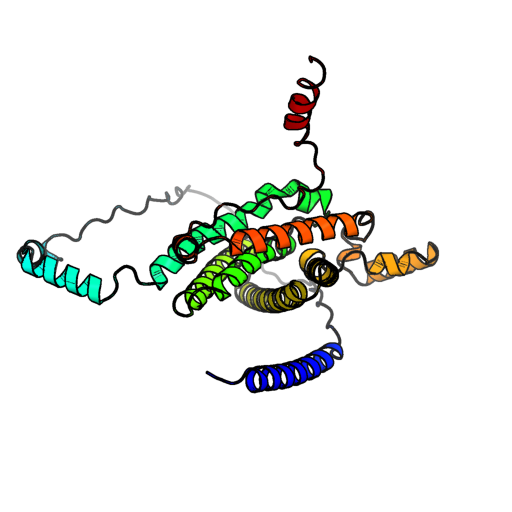OM 1536 C CA . GLY A 1 188 ? 16.917 15.432 -4.861 1.00 89.25 188 GLY A CA 1
ATOM 1537 C C . GLY A 1 188 ? 16.470 16.792 -4.297 1.00 89.25 188 GLY A C 1
ATOM 1538 O O . GLY A 1 188 ? 15.355 17.267 -4.535 1.00 89.25 188 GLY A O 1
ATOM 1539 N N . PRO A 1 189 ? 17.367 17.479 -3.564 1.00 86.50 189 PRO A N 1
ATOM 1540 C CA . PRO A 1 189 ? 17.037 18.671 -2.772 1.00 86.50 189 PRO A CA 1
ATOM 1541 C C . PRO A 1 189 ? 16.653 19.901 -3.606 1.00 86.50 189 PRO A C 1
ATOM 1543 O O . PRO A 1 189 ? 16.056 20.837 -3.084 1.00 86.50 189 PRO A O 1
ATOM 1546 N N . LYS A 1 190 ? 16.996 19.922 -4.900 1.00 88.81 190 LYS A N 1
ATOM 1547 C CA . LYS A 1 190 ? 16.722 21.048 -5.811 1.00 88.81 190 LYS A CA 1
ATOM 1548 C C . LYS A 1 190 ? 15.410 20.895 -6.585 1.00 88.81 190 LYS A C 1
ATOM 1550 O O . LYS A 1 190 ? 15.098 21.745 -7.417 1.00 88.81 190 LYS A O 1
ATOM 1555 N N . CYS A 1 191 ? 14.658 19.819 -6.352 1.00 89.94 191 CYS A N 1
ATOM 1556 C CA . CYS A 1 191 ? 13.399 19.591 -7.045 1.00 89.94 191 CYS A CA 1
ATOM 1557 C C . CYS A 1 191 ? 12.381 20.698 -6.715 1.00 89.94 191 CYS A C 1
ATOM 1559 O O . CYS A 1 191 ? 12.096 20.935 -5.540 1.00 89.94 191 CYS A O 1
ATOM 1561 N N . PRO A 1 192 ? 11.774 21.353 -7.722 1.00 92.94 192 PRO A N 1
ATOM 1562 C CA . PRO A 1 192 ? 10.704 22.310 -7.486 1.00 92.94 192 PRO A CA 1
ATOM 1563 C C . PRO A 1 192 ? 9.519 21.679 -6.746 1.00 92.94 192 PRO A C 1
ATOM 1565 O O . PRO A 1 192 ? 8.993 20.643 -7.157 1.00 92.94 192 PRO A O 1
ATOM 1568 N N . GLU A 1 193 ? 9.016 22.371 -5.725 1.00 92.88 193 GLU A N 1
ATOM 1569 C CA . GLU A 1 193 ? 7.884 21.926 -4.897 1.00 92.88 193 GLU A CA 1
ATOM 1570 C C . GLU A 1 193 ? 6.617 21.621 -5.718 1.00 92.88 193 GLU A C 1
ATOM 1572 O O . GLU A 1 193 ? 5.830 20.737 -5.385 1.00 92.88 193 GLU A O 1
ATOM 1577 N N . ARG A 1 194 ? 6.426 22.321 -6.843 1.00 95.06 194 ARG A N 1
ATOM 1578 C CA . ARG A 1 194 ? 5.312 22.080 -7.773 1.00 95.06 194 ARG A CA 1
ATOM 1579 C C . ARG A 1 194 ? 5.320 20.661 -8.348 1.00 95.06 194 ARG A C 1
ATOM 1581 O O . ARG A 1 194 ? 4.247 20.100 -8.545 1.00 95.06 194 ARG A O 1
ATOM 1588 N N . ILE A 1 195 ? 6.499 20.108 -8.643 1.00 93.31 195 ILE A N 1
ATOM 1589 C CA . ILE A 1 195 ? 6.625 18.756 -9.206 1.00 93.31 195 ILE A CA 1
ATOM 1590 C C . ILE A 1 195 ? 6.206 17.738 -8.150 1.00 93.31 195 ILE A C 1
ATOM 1592 O O . ILE A 1 195 ? 5.339 16.919 -8.422 1.00 93.31 195 ILE A O 1
ATOM 1596 N N . ILE A 1 196 ? 6.723 17.874 -6.927 1.00 94.19 196 ILE A N 1
ATOM 1597 C CA . ILE A 1 196 ? 6.382 16.999 -5.798 1.00 94.19 196 ILE A CA 1
ATOM 1598 C C . ILE A 1 196 ? 4.875 17.024 -5.549 1.00 94.19 196 ILE A C 1
ATOM 1600 O O . ILE A 1 196 ? 4.241 15.977 -5.549 1.00 94.19 196 ILE A O 1
ATOM 1604 N N . LYS A 1 197 ? 4.271 18.212 -5.435 1.00 95.12 197 LYS A N 1
ATOM 1605 C CA . LYS A 1 197 ? 2.820 18.348 -5.233 1.00 95.12 197 LYS A CA 1
ATOM 1606 C C . LYS A 1 197 ? 2.000 17.690 -6.340 1.00 95.12 197 LYS A C 1
ATOM 1608 O O . LYS A 1 197 ? 1.005 17.039 -6.039 1.00 95.12 197 LYS A O 1
ATOM 1613 N N . ARG A 1 198 ? 2.407 17.852 -7.603 1.00 96.75 198 ARG A N 1
ATOM 1614 C CA . ARG A 1 198 ? 1.738 17.203 -8.738 1.00 96.75 198 ARG A CA 1
ATOM 1615 C C . ARG A 1 198 ? 1.839 15.682 -8.631 1.00 96.75 198 ARG A C 1
ATOM 1617 O O . ARG A 1 198 ? 0.812 15.018 -8.663 1.00 96.75 198 ARG A O 1
ATOM 1624 N N . THR A 1 199 ? 3.037 15.148 -8.411 1.00 96.06 199 THR A N 1
ATOM 1625 C CA . THR A 1 199 ? 3.237 13.704 -8.267 1.00 96.06 199 THR A CA 1
ATOM 1626 C C . THR A 1 199 ? 2.473 13.142 -7.066 1.00 96.06 199 THR A C 1
ATOM 1628 O O . THR A 1 199 ? 1.878 12.079 -7.167 1.00 96.06 199 THR A O 1
ATOM 1631 N N . MET A 1 200 ? 2.401 13.861 -5.943 1.00 97.19 200 MET A N 1
ATOM 1632 C CA . MET A 1 200 ? 1.615 13.442 -4.774 1.00 97.19 200 MET A CA 1
ATOM 1633 C C . MET A 1 200 ? 0.111 13.350 -5.074 1.00 97.19 200 MET A C 1
ATOM 1635 O O . MET A 1 200 ? -0.565 12.452 -4.570 1.00 97.19 200 MET A O 1
ATOM 1639 N N . VAL A 1 201 ? -0.416 14.247 -5.913 1.00 97.62 201 VAL A N 1
ATOM 1640 C CA . VAL A 1 201 ? -1.796 14.164 -6.415 1.00 97.62 201 VAL A CA 1
ATOM 1641 C C . VAL A 1 201 ? -1.979 12.925 -7.292 1.00 97.62 201 VAL A C 1
ATOM 1643 O O . VAL A 1 201 ? -2.928 12.174 -7.072 1.00 97.62 201 VAL A O 1
ATOM 1646 N N . ASP A 1 202 ? -1.044 12.664 -8.208 1.00 97.00 202 ASP A N 1
ATOM 1647 C CA . ASP A 1 202 ? -1.086 11.483 -9.077 1.00 97.00 202 ASP A CA 1
ATOM 1648 C C . ASP A 1 202 ? -1.035 10.181 -8.249 1.00 97.00 202 ASP A C 1
ATOM 1650 O O . ASP A 1 202 ? -1.817 9.259 -8.481 1.00 97.00 202 ASP A O 1
ATOM 1654 N N . LEU A 1 203 ? -0.184 10.120 -7.219 1.00 97.44 203 LEU A N 1
ATOM 1655 C CA . LEU A 1 203 ? -0.083 8.978 -6.302 1.00 97.44 203 LEU A CA 1
ATOM 1656 C C . LEU A 1 203 ? -1.363 8.762 -5.490 1.00 97.44 203 LEU A C 1
ATOM 1658 O O . LEU A 1 203 ? -1.772 7.622 -5.271 1.00 97.44 203 LEU A O 1
ATOM 1662 N N . ARG A 1 204 ? -2.031 9.836 -5.058 1.00 97.56 204 ARG A N 1
ATOM 1663 C CA . ARG A 1 204 ? -3.330 9.744 -4.373 1.00 97.56 204 ARG A CA 1
ATOM 1664 C C . ARG A 1 204 ? -4.400 9.153 -5.289 1.00 97.56 204 ARG A C 1
ATOM 1666 O O . ARG A 1 204 ? -5.206 8.330 -4.844 1.00 97.56 204 ARG A O 1
ATOM 1673 N N . ASP A 1 205 ? -4.418 9.559 -6.552 1.00 97.44 205 ASP A N 1
ATOM 1674 C CA . ASP A 1 205 ? -5.388 9.058 -7.522 1.00 97.44 205 ASP A CA 1
ATOM 1675 C C . ASP A 1 205 ? -5.108 7.582 -7.859 1.00 97.44 205 ASP A C 1
ATOM 1677 O O . ASP A 1 205 ? -6.037 6.769 -7.875 1.00 97.44 205 ASP A O 1
ATOM 1681 N N . GLN A 1 206 ? -3.832 7.197 -7.988 1.00 96.25 206 GLN A N 1
ATOM 1682 C CA . GLN A 1 206 ? -3.409 5.795 -8.117 1.00 96.25 206 GLN A CA 1
ATOM 1683 C C . GLN A 1 206 ? -3.803 4.952 -6.897 1.00 96.25 206 GLN A C 1
ATOM 1685 O O . GLN A 1 206 ? -4.364 3.863 -7.045 1.00 96.25 206 GLN A O 1
ATOM 1690 N N . TRP A 1 207 ? -3.561 5.448 -5.682 1.00 97.56 207 TRP A N 1
ATOM 1691 C CA . TRP A 1 207 ? -3.969 4.789 -4.438 1.00 97.56 207 TRP A CA 1
ATOM 1692 C C . TRP A 1 207 ? -5.486 4.563 -4.390 1.00 97.56 207 TRP A C 1
ATOM 1694 O O . TRP A 1 207 ? -5.948 3.459 -4.094 1.00 97.56 207 TRP A O 1
ATOM 1704 N N . SER A 1 208 ? -6.269 5.583 -4.746 1.00 96.75 208 SER A N 1
ATOM 1705 C CA . SER A 1 208 ? -7.733 5.507 -4.745 1.00 96.75 208 SER A CA 1
ATOM 1706 C C . SER A 1 208 ? -8.249 4.507 -5.786 1.00 96.75 208 SER A C 1
ATOM 1708 O O . SER A 1 208 ? -9.117 3.685 -5.487 1.00 96.75 208 SER A O 1
ATOM 1710 N N . GLY A 1 209 ? -7.700 4.547 -7.005 1.00 97.31 209 GLY A N 1
ATOM 1711 C CA . GLY A 1 209 ? -8.092 3.656 -8.098 1.00 97.31 209 GLY A CA 1
ATOM 1712 C C . GLY A 1 209 ? -7.733 2.193 -7.833 1.00 97.31 209 GLY A C 1
ATOM 1713 O O . GLY A 1 209 ? -8.567 1.307 -8.026 1.00 97.31 209 GLY A O 1
ATOM 1714 N N . SER A 1 210 ? -6.522 1.942 -7.334 1.00 96.50 210 SER A N 1
ATOM 1715 C CA . SER A 1 210 ? -6.071 0.596 -6.961 1.00 96.50 210 SER A CA 1
ATOM 1716 C C . SER A 1 210 ? -6.873 0.032 -5.787 1.00 96.50 210 SER A C 1
ATOM 1718 O O . SER A 1 210 ? -7.335 -1.100 -5.873 1.00 96.50 210 SER A O 1
ATOM 1720 N N . THR A 1 211 ? -7.148 0.834 -4.752 1.00 97.25 211 THR A N 1
ATOM 1721 C CA . THR A 1 211 ? -8.019 0.445 -3.627 1.00 97.25 211 THR A CA 1
ATOM 1722 C C . THR A 1 211 ? -9.392 -0.013 -4.116 1.00 97.25 211 THR A C 1
ATOM 1724 O O . THR A 1 211 ? -9.858 -1.082 -3.729 1.00 97.25 211 THR A O 1
ATOM 1727 N N . TYR A 1 212 ? -10.022 0.753 -5.013 1.00 96.81 212 TYR A N 1
ATOM 1728 C CA . TYR A 1 212 ? -11.305 0.369 -5.602 1.00 96.81 212 TYR A CA 1
ATOM 1729 C C . TYR A 1 212 ? -11.210 -0.944 -6.392 1.00 96.81 212 TYR A C 1
ATOM 1731 O O . TYR A 1 212 ? -12.073 -1.813 -6.257 1.00 96.81 212 TYR A O 1
ATOM 1739 N N . ALA A 1 213 ? -10.159 -1.107 -7.201 1.00 97.00 213 ALA A N 1
ATOM 1740 C CA . ALA A 1 213 ? -9.943 -2.328 -7.970 1.00 97.00 213 ALA A CA 1
ATOM 1741 C C . ALA A 1 213 ? -9.772 -3.551 -7.058 1.00 97.00 213 ALA A C 1
ATOM 1743 O O . ALA A 1 213 ? -10.408 -4.578 -7.292 1.00 97.00 213 ALA A O 1
ATOM 1744 N N . TYR A 1 214 ? -8.966 -3.433 -6.001 1.00 98.06 214 TYR A N 1
ATOM 1745 C CA . TYR A 1 214 ? -8.748 -4.508 -5.037 1.00 98.06 214 TYR A CA 1
ATOM 1746 C C . TYR A 1 214 ? -10.018 -4.846 -4.257 1.00 98.06 214 TYR A C 1
ATOM 1748 O O . TYR A 1 214 ? -10.313 -6.022 -4.081 1.00 98.06 214 TYR A O 1
ATOM 1756 N N . ASP A 1 215 ? -10.811 -3.851 -3.854 1.00 97.50 215 ASP A N 1
ATOM 1757 C CA . ASP A 1 215 ? -12.078 -4.072 -3.151 1.00 97.50 215 ASP A CA 1
ATOM 1758 C C . ASP A 1 215 ? -13.072 -4.889 -3.986 1.00 97.50 215 ASP A C 1
ATOM 1760 O O . ASP A 1 215 ? -13.641 -5.867 -3.498 1.00 97.50 215 ASP A O 1
ATOM 1764 N N . VAL A 1 216 ? -13.268 -4.510 -5.254 1.00 96.75 216 VAL A N 1
ATOM 1765 C CA . VAL A 1 216 ? -14.163 -5.229 -6.175 1.00 96.75 216 VAL A CA 1
ATOM 1766 C C . VAL A 1 216 ? -13.639 -6.637 -6.442 1.00 96.75 216 VAL A C 1
ATOM 1768 O O . VAL A 1 216 ? -14.395 -7.609 -6.402 1.00 96.75 216 VAL A O 1
ATOM 1771 N N . ALA A 1 217 ? -12.340 -6.766 -6.686 1.00 96.62 217 ALA A N 1
ATOM 1772 C CA . ALA A 1 217 ? -11.733 -8.045 -7.000 1.00 96.62 217 ALA A CA 1
ATOM 1773 C C . ALA A 1 217 ? -11.762 -9.015 -5.807 1.00 96.62 217 ALA A C 1
ATOM 1775 O O . ALA A 1 217 ? -12.077 -10.195 -5.967 1.00 96.62 217 ALA A O 1
ATOM 1776 N N . ALA A 1 218 ? -11.540 -8.506 -4.592 1.00 95.56 218 ALA A N 1
ATOM 1777 C CA . ALA A 1 218 ? -11.566 -9.290 -3.366 1.00 95.56 218 ALA A CA 1
ATOM 1778 C C . ALA A 1 218 ? -12.934 -9.936 -3.097 1.00 95.56 218 ALA A C 1
ATOM 1780 O O . ALA A 1 218 ? -12.982 -11.042 -2.560 1.00 95.56 218 ALA A O 1
ATOM 1781 N N . VAL A 1 219 ? -14.044 -9.308 -3.490 1.00 95.25 219 VAL A N 1
ATOM 1782 C CA . VAL A 1 219 ? -15.390 -9.890 -3.317 1.00 95.25 219 VAL A CA 1
ATOM 1783 C C . VAL A 1 219 ? -15.854 -10.746 -4.497 1.00 95.25 219 VAL A C 1
ATOM 1785 O O . VAL A 1 219 ? -16.885 -11.403 -4.384 1.00 95.25 219 VAL A O 1
ATOM 1788 N N . THR A 1 220 ? -15.125 -10.738 -5.617 1.00 94.56 220 THR A N 1
ATOM 1789 C CA . THR A 1 220 ? -15.566 -11.383 -6.863 1.00 94.56 220 THR A CA 1
ATOM 1790 C C . THR A 1 220 ? -14.938 -12.761 -7.052 1.00 94.56 220 THR A C 1
ATOM 1792 O O . THR A 1 220 ? -15.622 -13.772 -6.921 1.00 94.56 220 THR A O 1
ATOM 1795 N N . SER A 1 221 ? -13.647 -12.825 -7.382 1.00 95.25 221 SER A N 1
ATOM 1796 C CA . SER A 1 221 ? -12.943 -14.085 -7.634 1.00 95.25 221 SER A CA 1
ATOM 1797 C C . SER A 1 221 ? -11.432 -13.906 -7.519 1.00 95.25 221 SER A C 1
ATOM 1799 O O . SER A 1 221 ? -10.910 -12.793 -7.590 1.00 95.25 221 SER A O 1
ATOM 1801 N N . ASP A 1 222 ? -10.714 -15.015 -7.369 1.00 96.25 222 ASP A N 1
ATOM 1802 C CA . ASP A 1 222 ? -9.248 -15.008 -7.335 1.00 96.25 222 ASP A CA 1
ATOM 1803 C C . ASP A 1 222 ? -8.633 -14.624 -8.682 1.00 96.25 222 ASP A C 1
ATOM 1805 O O . ASP A 1 222 ? -7.587 -13.982 -8.712 1.00 96.25 222 ASP A O 1
ATOM 1809 N N . ALA A 1 223 ? -9.315 -14.929 -9.789 1.00 95.56 223 ALA A N 1
ATOM 1810 C CA . ALA A 1 223 ? -8.905 -14.496 -11.121 1.00 95.56 223 ALA A CA 1
ATOM 1811 C C . ALA A 1 223 ? -9.012 -12.970 -11.284 1.00 95.56 223 ALA A C 1
ATOM 1813 O O . ALA A 1 223 ? -8.087 -12.339 -11.790 1.00 95.56 223 ALA A O 1
ATOM 1814 N N . GLU A 1 224 ? -10.098 -12.357 -10.801 1.00 96.50 224 GLU A N 1
ATOM 1815 C CA . GLU A 1 224 ? -10.238 -10.895 -10.793 1.00 96.50 224 GLU A CA 1
ATOM 1816 C C . GLU A 1 224 ? -9.207 -10.243 -9.863 1.00 96.50 224 GLU A C 1
ATOM 1818 O O . GLU A 1 224 ? -8.655 -9.190 -10.187 1.00 96.50 224 GLU A O 1
ATOM 1823 N N . LEU A 1 225 ? -8.890 -10.876 -8.726 1.00 96.94 225 LEU A N 1
ATOM 1824 C CA . LEU A 1 225 ? -7.851 -10.388 -7.815 1.00 96.94 225 LEU A CA 1
ATOM 1825 C C . LEU A 1 225 ? -6.463 -10.468 -8.452 1.00 96.94 225 LEU A C 1
ATOM 1827 O O . LEU A 1 225 ? -5.716 -9.491 -8.390 1.00 96.94 225 LEU A O 1
ATOM 1831 N N . ALA A 1 226 ? -6.152 -11.566 -9.144 1.00 96.19 226 ALA A N 1
ATOM 1832 C CA . ALA A 1 226 ? -4.941 -11.696 -9.948 1.00 96.19 226 ALA A CA 1
ATOM 1833 C C . ALA A 1 226 ? -4.874 -10.616 -11.038 1.00 96.19 226 ALA A C 1
ATOM 1835 O O . ALA A 1 226 ? -3.840 -9.969 -11.191 1.00 96.19 226 ALA A O 1
ATOM 1836 N N . ALA A 1 227 ? -5.975 -10.358 -11.750 1.00 95.06 227 ALA A N 1
ATOM 1837 C CA . ALA A 1 227 ? -6.038 -9.320 -12.777 1.00 95.06 227 ALA A CA 1
ATOM 1838 C C . ALA A 1 227 ? -5.839 -7.908 -12.196 1.00 95.06 227 ALA A C 1
ATOM 1840 O O . ALA A 1 227 ? -5.149 -7.077 -12.793 1.00 95.06 227 ALA A O 1
ATOM 1841 N N . ALA A 1 228 ? -6.403 -7.629 -11.017 1.00 96.94 228 ALA A N 1
ATOM 1842 C CA . ALA A 1 228 ? -6.201 -6.367 -10.317 1.00 96.94 228 ALA A CA 1
ATOM 1843 C C . ALA A 1 228 ? -4.739 -6.193 -9.876 1.00 96.94 228 ALA A C 1
ATOM 1845 O O . ALA A 1 228 ? -4.175 -5.117 -10.082 1.00 96.94 228 ALA A O 1
ATOM 1846 N N . ILE A 1 229 ? -4.104 -7.235 -9.329 1.00 96.06 229 ILE A N 1
ATOM 1847 C CA . ILE A 1 229 ? -2.672 -7.226 -8.988 1.00 96.06 229 ILE A CA 1
ATOM 1848 C C . ILE A 1 229 ? -1.829 -7.011 -10.245 1.00 96.06 229 ILE A C 1
ATOM 1850 O O . ILE A 1 229 ? -0.944 -6.162 -10.251 1.00 96.06 229 ILE A O 1
ATOM 1854 N N . TRP A 1 230 ? -2.122 -7.726 -11.325 1.00 93.75 230 TRP A N 1
ATOM 1855 C CA . TRP A 1 230 ? -1.392 -7.617 -12.581 1.00 93.75 230 TRP A CA 1
ATOM 1856 C C . TRP A 1 230 ? -1.423 -6.194 -13.156 1.00 93.75 230 TRP A C 1
ATOM 1858 O O . TRP A 1 230 ? -0.377 -5.630 -13.477 1.00 93.75 230 TRP A O 1
ATOM 1868 N N . ARG A 1 231 ? -2.596 -5.551 -13.213 1.00 92.88 231 ARG A N 1
ATOM 1869 C CA . ARG A 1 231 ? -2.686 -4.164 -13.700 1.00 92.88 231 ARG A CA 1
ATOM 1870 C C . ARG A 1 231 ? -1.961 -3.164 -12.810 1.00 92.88 231 ARG A C 1
ATOM 1872 O O . ARG A 1 231 ? -1.373 -2.222 -13.323 1.00 92.88 231 ARG A O 1
ATOM 1879 N N . ASN A 1 232 ? -2.050 -3.329 -11.493 1.00 94.38 232 ASN A N 1
ATOM 1880 C CA . ASN A 1 232 ? -1.562 -2.325 -10.554 1.00 94.38 232 ASN A CA 1
ATOM 1881 C C . ASN A 1 232 ? -0.082 -2.544 -10.197 1.00 94.38 232 ASN A C 1
ATOM 1883 O O . ASN A 1 232 ? 0.723 -1.631 -10.310 1.00 94.38 232 ASN A O 1
ATOM 1887 N N . VAL A 1 233 ? 0.304 -3.751 -9.792 1.00 92.75 233 VAL A N 1
ATOM 1888 C CA . VAL A 1 233 ? 1.668 -4.063 -9.334 1.00 92.75 233 VAL A CA 1
ATOM 1889 C C . VAL A 1 233 ? 2.607 -4.322 -10.504 1.00 92.75 233 VAL A C 1
ATOM 1891 O O . VAL A 1 233 ? 3.729 -3.826 -10.512 1.00 92.75 233 VAL A O 1
ATOM 1894 N N . PHE A 1 234 ? 2.139 -5.064 -11.508 1.00 89.81 234 PHE A N 1
ATOM 1895 C CA . PHE A 1 234 ? 2.939 -5.399 -12.686 1.00 89.81 234 PHE A CA 1
ATOM 1896 C C . PHE A 1 234 ? 2.750 -4.405 -13.831 1.00 89.81 234 PHE A C 1
ATOM 1898 O O . PHE A 1 234 ? 3.317 -4.626 -14.891 1.00 89.81 234 PHE A O 1
ATOM 1905 N N . ALA A 1 235 ? 1.965 -3.335 -13.657 1.00 87.31 235 ALA A N 1
ATOM 1906 C CA . ALA A 1 235 ? 1.673 -2.352 -14.705 1.00 87.31 235 ALA A CA 1
ATOM 1907 C C . ALA A 1 235 ? 1.179 -2.984 -16.027 1.00 87.31 235 ALA A C 1
ATOM 1909 O O . ALA A 1 235 ? 1.485 -2.491 -17.107 1.00 87.31 235 ALA A O 1
ATOM 1910 N N . ALA A 1 236 ? 0.442 -4.100 -15.946 1.00 84.56 236 ALA A N 1
ATOM 1911 C CA . ALA A 1 236 ? 0.016 -4.899 -17.101 1.00 84.56 236 ALA A CA 1
ATOM 1912 C C . ALA A 1 236 ? 1.168 -5.432 -17.992 1.00 84.56 236 ALA A C 1
ATOM 1914 O O . ALA A 1 236 ? 0.952 -5.813 -19.147 1.00 84.56 236 ALA A O 1
ATOM 1915 N N . ARG A 1 237 ? 2.393 -5.529 -17.453 1.00 79.06 237 ARG A N 1
ATOM 1916 C CA . ARG A 1 237 ? 3.540 -6.144 -18.138 1.00 79.06 237 ARG A CA 1
ATOM 1917 C C . ARG A 1 237 ? 3.212 -7.568 -18.572 1.00 79.06 237 ARG A C 1
ATOM 1919 O O . ARG A 1 237 ? 2.549 -8.317 -17.855 1.00 79.06 237 ARG A O 1
ATOM 1926 N N . GLY A 1 238 ? 3.676 -7.934 -19.761 1.00 70.06 238 GLY A N 1
ATOM 1927 C CA . GLY A 1 238 ? 3.337 -9.207 -20.399 1.00 70.06 238 GLY A CA 1
ATOM 1928 C C . GLY A 1 238 ? 2.228 -9.120 -21.448 1.00 70.06 238 GLY A C 1
ATOM 1929 O O . GLY A 1 238 ? 2.198 -9.959 -22.343 1.00 70.06 238 GLY A O 1
ATOM 1930 N N . GLU A 1 239 ? 1.369 -8.091 -21.421 1.00 69.88 239 GLU A N 1
ATOM 1931 C CA . GLU A 1 239 ? 0.276 -7.961 -22.400 1.00 69.88 239 GLU A CA 1
ATOM 1932 C C . GLU A 1 239 ? 0.795 -7.792 -23.835 1.00 69.88 239 GLU A C 1
ATOM 1934 O O . GLU A 1 239 ? 0.337 -8.473 -24.753 1.00 69.88 239 GLU A O 1
ATOM 1939 N N . LYS A 1 240 ? 1.760 -6.882 -24.023 1.00 65.31 240 LYS A N 1
ATOM 1940 C CA . LYS A 1 240 ? 2.334 -6.559 -25.338 1.00 65.31 240 LYS A CA 1
ATOM 1941 C C . LYS A 1 240 ? 2.986 -7.789 -25.971 1.00 65.31 240 LYS A C 1
ATOM 1943 O O . LYS A 1 240 ? 2.634 -8.154 -27.085 1.00 65.31 240 LYS A O 1
ATOM 1948 N N . ALA A 1 241 ? 3.835 -8.503 -25.233 1.00 62.47 241 ALA A N 1
ATOM 1949 C CA . ALA A 1 241 ? 4.490 -9.673 -25.806 1.00 62.47 241 ALA A CA 1
ATOM 1950 C C . ALA A 1 241 ? 3.570 -10.874 -25.998 1.00 62.47 241 ALA A C 1
ATOM 1952 O O . ALA A 1 241 ? 3.835 -11.675 -26.882 1.00 62.47 241 ALA A O 1
ATOM 1953 N N . TYR A 1 242 ? 2.498 -11.014 -25.209 1.00 63.34 242 TYR A N 1
ATOM 1954 C CA . TYR A 1 242 ? 1.483 -12.021 -25.510 1.00 63.34 242 TYR A CA 1
ATOM 1955 C C . TYR A 1 242 ? 0.854 -11.758 -26.886 1.00 63.34 242 TYR A C 1
ATOM 1957 O O . TYR A 1 242 ? 0.743 -12.678 -27.688 1.00 63.34 242 TYR A O 1
ATOM 1965 N N . LYS A 1 243 ? 0.510 -10.498 -27.193 1.00 70.06 243 LYS A N 1
ATOM 1966 C CA . LYS A 1 243 ? -0.019 -10.105 -28.514 1.00 70.06 243 LYS A CA 1
ATOM 1967 C C . LYS A 1 243 ? 1.009 -10.254 -29.637 1.00 70.06 243 LYS A C 1
ATOM 1969 O O . LYS A 1 243 ? 0.632 -10.494 -30.775 1.00 70.06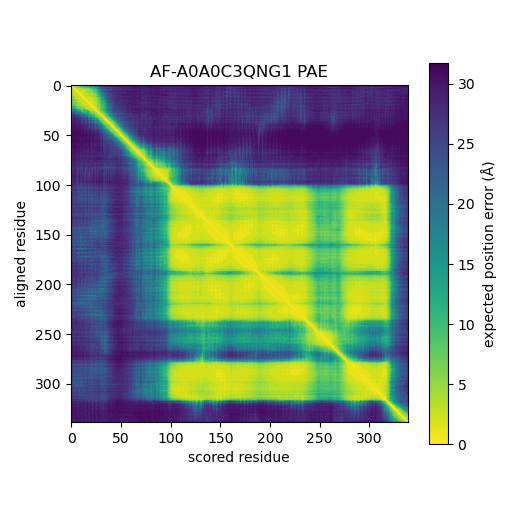 243 LYS A O 1
ATOM 1974 N N . GLU A 1 244 ? 2.290 -10.103 -29.318 1.00 67.38 244 GLU A N 1
ATOM 1975 C CA . GLU A 1 244 ? 3.405 -10.204 -30.267 1.00 67.38 244 GLU A CA 1
ATOM 1976 C C . GLU A 1 244 ? 3.982 -11.621 -30.385 1.00 67.38 244 GLU A C 1
ATOM 1978 O O . GLU A 1 244 ? 4.960 -11.818 -31.103 1.00 67.38 244 GLU A O 1
ATOM 1983 N N . LYS A 1 245 ? 3.428 -12.603 -29.662 1.00 69.62 245 LYS A N 1
ATOM 1984 C CA . LYS A 1 245 ? 3.944 -13.978 -29.634 1.00 69.62 245 LYS A CA 1
ATOM 1985 C C . LYS A 1 245 ? 3.780 -14.691 -30.977 1.00 69.62 245 LYS A C 1
ATOM 1987 O O . LYS A 1 245 ? 4.633 -15.491 -31.341 1.00 69.62 245 LYS A O 1
ATOM 1992 N N . ASP A 1 246 ? 2.703 -14.381 -31.693 1.00 74.12 246 ASP A N 1
ATOM 1993 C CA . ASP A 1 246 ? 2.356 -15.008 -32.972 1.00 74.12 246 ASP A CA 1
ATOM 1994 C C . ASP A 1 246 ? 2.854 -14.197 -34.187 1.00 74.12 246 ASP A C 1
ATOM 1996 O O . ASP A 1 246 ? 2.531 -14.525 -35.327 1.00 74.12 246 ASP A O 1
ATOM 2000 N N . LEU A 1 247 ? 3.615 -13.120 -33.954 1.00 74.75 247 LEU A N 1
ATOM 2001 C CA . LEU A 1 247 ? 4.187 -12.276 -35.007 1.00 74.75 247 LEU A CA 1
ATOM 2002 C C . LEU A 1 247 ? 5.507 -12.854 -35.525 1.00 74.75 247 LEU A C 1
ATOM 2004 O O . LEU A 1 247 ? 6.268 -13.464 -34.774 1.00 74.75 247 LEU A O 1
ATOM 2008 N N . SER A 1 248 ? 5.810 -12.610 -36.801 1.00 82.56 248 SER A N 1
ATOM 2009 C CA . SER A 1 248 ? 7.120 -12.952 -37.363 1.00 82.56 248 SER A CA 1
ATOM 2010 C C . SER A 1 248 ? 8.232 -12.102 -36.736 1.00 82.56 248 SER A C 1
ATOM 2012 O O . SER A 1 248 ? 7.999 -10.965 -36.321 1.00 82.56 248 SER A O 1
ATOM 2014 N N . GLU A 1 249 ? 9.464 -12.619 -36.697 1.00 79.12 249 GLU A N 1
ATOM 2015 C CA . GLU A 1 249 ? 10.619 -11.882 -36.151 1.00 79.12 249 GLU A CA 1
ATOM 2016 C C . GLU A 1 249 ? 10.816 -10.513 -36.826 1.00 79.12 249 GLU A C 1
ATOM 2018 O O . GLU A 1 249 ? 11.133 -9.527 -36.164 1.00 79.12 249 GLU A O 1
ATOM 2023 N N . GLU A 1 250 ? 10.529 -10.404 -38.127 1.00 82.94 250 GLU A N 1
ATOM 2024 C CA . GLU A 1 250 ? 10.597 -9.131 -38.856 1.00 82.94 250 GLU A CA 1
ATOM 2025 C C . GLU A 1 250 ? 9.550 -8.109 -38.388 1.00 82.94 250 GLU A C 1
ATOM 2027 O O . GLU A 1 250 ? 9.809 -6.904 -38.363 1.00 82.94 250 GLU A O 1
ATOM 2032 N N . GLU A 1 251 ? 8.346 -8.565 -38.039 1.00 82.06 251 GLU A N 1
ATOM 2033 C CA . GLU A 1 251 ? 7.279 -7.710 -37.511 1.00 82.06 251 GLU A CA 1
ATOM 2034 C C . GLU A 1 251 ? 7.580 -7.271 -36.078 1.00 82.06 251 GLU A C 1
ATOM 2036 O O . GLU A 1 251 ? 7.369 -6.102 -35.741 1.00 82.06 251 GLU A O 1
ATOM 2041 N N . ARG A 1 252 ? 8.127 -8.175 -35.254 1.00 77.19 252 ARG A N 1
ATOM 2042 C CA . ARG A 1 252 ? 8.574 -7.863 -33.888 1.00 77.19 252 ARG A CA 1
ATOM 2043 C C . ARG A 1 252 ? 9.683 -6.812 -33.910 1.00 77.19 252 ARG A C 1
ATOM 2045 O O . ARG A 1 252 ? 9.575 -5.817 -33.193 1.00 77.19 252 ARG A O 1
ATOM 2052 N N . GLU A 1 253 ? 10.675 -6.958 -34.790 1.00 80.50 253 GLU A N 1
ATOM 2053 C CA . GLU A 1 253 ? 11.778 -5.997 -34.913 1.00 80.50 253 GLU A CA 1
ATOM 2054 C C . GLU A 1 253 ? 11.289 -4.617 -35.379 1.00 80.50 253 GLU A C 1
ATOM 2056 O O . GLU A 1 253 ? 11.658 -3.597 -34.799 1.00 80.50 253 GLU A O 1
ATOM 2061 N N . LYS A 1 254 ? 10.364 -4.557 -36.348 1.00 85.94 254 LYS A N 1
ATOM 2062 C CA . LYS A 1 254 ? 9.749 -3.286 -36.781 1.00 85.94 254 LYS A CA 1
ATOM 2063 C C . LYS A 1 254 ? 9.012 -2.578 -35.642 1.00 85.94 254 LYS A C 1
ATOM 2065 O O . LYS A 1 254 ? 9.101 -1.355 -35.522 1.00 85.94 254 LYS A O 1
ATOM 2070 N N . ILE A 1 255 ? 8.288 -3.325 -34.805 1.00 80.50 255 ILE A N 1
ATOM 2071 C CA . ILE A 1 255 ? 7.584 -2.778 -33.637 1.00 80.50 255 ILE A CA 1
ATOM 2072 C C . ILE A 1 255 ? 8.583 -2.271 -32.590 1.00 80.50 255 ILE A C 1
ATOM 2074 O O . ILE A 1 255 ? 8.391 -1.182 -32.045 1.00 80.50 255 ILE A O 1
ATOM 2078 N N . LEU A 1 256 ? 9.650 -3.024 -32.314 1.00 75.75 256 LEU A N 1
ATOM 2079 C CA . LEU A 1 256 ? 10.697 -2.622 -31.372 1.00 75.75 256 LEU A CA 1
ATOM 2080 C C . LEU A 1 256 ? 11.434 -1.367 -31.848 1.00 75.75 256 LEU A C 1
ATOM 2082 O O . LEU A 1 256 ? 11.616 -0.433 -31.069 1.00 75.75 256 LEU A O 1
ATOM 2086 N N . GLU A 1 257 ? 11.796 -1.300 -33.125 1.00 82.00 257 GLU A N 1
ATOM 2087 C CA . GLU A 1 257 ? 12.425 -0.129 -33.733 1.00 82.00 257 GLU A CA 1
ATOM 2088 C C . GLU A 1 257 ? 11.515 1.104 -33.656 1.00 82.00 257 GLU A C 1
ATOM 2090 O O . GLU A 1 257 ? 11.966 2.199 -33.309 1.00 82.00 257 GLU A O 1
ATOM 2095 N N . GLN A 1 258 ? 10.215 0.934 -33.909 1.00 83.00 258 GLN A N 1
ATOM 2096 C CA . GLN A 1 258 ? 9.242 2.011 -33.755 1.00 83.00 258 GLN A CA 1
ATOM 2097 C C . GLN A 1 258 ? 9.157 2.490 -32.299 1.00 83.00 258 GLN A C 1
ATOM 2099 O O . GLN A 1 258 ? 9.228 3.688 -32.041 1.00 83.00 258 GLN A O 1
ATOM 2104 N N . ARG A 1 259 ? 9.108 1.572 -31.330 1.00 78.06 259 ARG A N 1
ATOM 2105 C CA . ARG A 1 259 ? 9.107 1.918 -29.899 1.00 78.06 259 ARG A CA 1
ATOM 2106 C C . ARG A 1 259 ? 10.375 2.643 -29.459 1.00 78.06 259 ARG A C 1
ATOM 2108 O O . ARG A 1 259 ? 10.294 3.583 -28.671 1.00 78.06 259 ARG A O 1
ATOM 2115 N N . ARG A 1 260 ? 11.537 2.237 -29.981 1.00 78.88 260 ARG A N 1
ATOM 2116 C CA . ARG A 1 260 ? 12.814 2.931 -29.750 1.00 78.88 260 ARG A CA 1
ATOM 2117 C C . ARG A 1 260 ? 12.757 4.365 -30.277 1.00 78.88 260 ARG A C 1
ATOM 2119 O O . ARG A 1 260 ? 13.185 5.276 -29.576 1.00 78.88 260 ARG A O 1
ATOM 2126 N N . LYS A 1 261 ? 12.180 4.583 -31.466 1.00 83.69 261 LYS A N 1
ATOM 2127 C CA . LYS A 1 261 ? 11.971 5.929 -32.037 1.00 83.69 261 LYS A CA 1
ATOM 2128 C C . LYS A 1 261 ? 10.999 6.771 -31.214 1.00 83.69 261 LYS A C 1
ATOM 2130 O O . LYS A 1 261 ? 11.234 7.963 -31.032 1.00 83.69 261 LYS A O 1
ATOM 2135 N N . ASP A 1 262 ? 9.957 6.144 -30.680 1.00 79.06 262 ASP A N 1
ATOM 2136 C CA . ASP A 1 262 ? 8.941 6.805 -29.857 1.00 79.06 262 ASP A CA 1
ATOM 2137 C C . ASP A 1 262 ? 9.415 7.072 -28.413 1.00 79.06 262 ASP A C 1
ATOM 2139 O O . ASP A 1 262 ? 8.670 7.645 -27.617 1.00 79.06 262 ASP A O 1
ATOM 2143 N N . ASN A 1 263 ? 10.659 6.703 -28.071 1.00 69.69 263 ASN A N 1
ATOM 2144 C CA . ASN A 1 263 ? 11.200 6.727 -26.710 1.00 69.69 263 ASN A CA 1
ATOM 2145 C C . ASN A 1 263 ? 10.284 6.005 -25.702 1.00 69.69 263 ASN A C 1
ATOM 2147 O O . ASN A 1 263 ? 10.115 6.480 -24.576 1.00 69.69 263 ASN A O 1
ATOM 2151 N N . ASP A 1 264 ? 9.678 4.875 -26.093 1.00 64.75 264 ASP A N 1
ATOM 2152 C CA . ASP A 1 264 ? 8.877 4.059 -25.174 1.00 64.75 264 ASP A CA 1
ATOM 2153 C C . ASP A 1 264 ? 9.783 3.599 -24.013 1.00 64.75 264 ASP A C 1
ATOM 2155 O O . ASP A 1 264 ? 10.761 2.880 -24.250 1.00 64.75 264 ASP A O 1
ATOM 2159 N N . PRO A 1 265 ? 9.501 3.992 -22.758 1.00 54.62 265 PRO A N 1
ATOM 2160 C CA . PRO A 1 265 ? 10.333 3.621 -21.619 1.00 54.62 265 PRO A CA 1
ATOM 2161 C C . PRO A 1 265 ? 10.432 2.099 -21.404 1.00 54.62 265 PRO A C 1
ATOM 2163 O O . PRO A 1 265 ? 11.426 1.647 -20.840 1.00 54.62 265 PRO A O 1
ATOM 2166 N N . GLU A 1 266 ? 9.474 1.295 -21.889 1.00 54.09 266 GLU A N 1
ATOM 2167 C CA . GLU A 1 266 ? 9.572 -0.179 -21.878 1.00 54.09 266 GLU A CA 1
ATOM 2168 C C . GLU A 1 266 ? 10.524 -0.743 -22.949 1.00 54.09 266 GLU A C 1
ATOM 2170 O O . GLU A 1 266 ? 10.986 -1.874 -22.830 1.00 54.09 266 GLU A O 1
ATOM 2175 N N . ALA A 1 267 ? 10.842 0.017 -23.999 1.00 55.03 267 ALA A N 1
ATOM 2176 C CA . ALA A 1 267 ? 11.805 -0.402 -25.022 1.00 55.03 267 ALA A CA 1
ATOM 2177 C C . ALA A 1 267 ? 13.257 -0.059 -24.655 1.00 55.03 267 ALA A C 1
ATOM 2179 O O . ALA A 1 267 ? 14.184 -0.626 -25.230 1.00 55.03 267 ALA A O 1
ATOM 2180 N N . VAL A 1 268 ? 13.451 0.874 -23.715 1.00 49.69 268 VAL A N 1
ATOM 2181 C CA . VAL A 1 268 ? 14.768 1.373 -23.279 1.00 49.69 268 VAL A CA 1
ATOM 2182 C C . VAL A 1 268 ? 15.333 0.569 -22.101 1.00 49.69 268 VAL A C 1
ATOM 2184 O O . VAL A 1 268 ? 16.547 0.500 -21.931 1.00 49.69 268 VAL A O 1
ATOM 2187 N N . VAL A 1 269 ? 14.481 -0.063 -21.288 1.00 50.72 269 VAL A N 1
ATOM 2188 C CA . VAL A 1 269 ? 14.925 -0.888 -20.157 1.00 50.72 269 VAL A CA 1
ATOM 2189 C C . VAL A 1 269 ? 15.027 -2.351 -20.602 1.00 50.72 269 VAL A C 1
ATOM 2191 O O . VAL A 1 269 ? 14.010 -3.043 -20.710 1.00 50.72 269 VAL A O 1
ATOM 2194 N N . GLU A 1 270 ? 16.253 -2.833 -20.836 1.00 39.34 270 GLU A N 1
ATOM 2195 C CA . GLU A 1 270 ? 16.545 -4.265 -21.016 1.00 39.34 270 GLU A CA 1
ATOM 2196 C C . GLU A 1 270 ? 15.927 -5.079 -19.862 1.00 39.34 270 GLU A C 1
ATOM 2198 O O . GLU A 1 270 ? 16.097 -4.751 -18.687 1.00 39.34 270 GLU A O 1
ATOM 2203 N N . GLY A 1 271 ? 15.144 -6.114 -20.188 1.00 46.69 271 GLY A N 1
ATOM 2204 C CA . GLY A 1 271 ? 14.438 -6.944 -19.199 1.00 46.69 271 GLY A CA 1
ATOM 2205 C C . GLY A 1 271 ? 13.130 -6.360 -18.637 1.00 46.69 271 GLY A C 1
ATOM 2206 O O . GLY A 1 271 ? 12.485 -7.003 -17.805 1.00 46.69 271 GLY A O 1
ATOM 2207 N N . SER A 1 272 ? 12.692 -5.174 -19.086 1.00 43.66 272 SER A N 1
ATOM 2208 C CA . SER A 1 272 ? 11.353 -4.640 -18.766 1.00 43.66 272 SER A CA 1
ATOM 2209 C C . SER A 1 272 ? 10.243 -5.175 -19.675 1.00 43.66 272 SER A C 1
ATOM 2211 O O . SER A 1 272 ? 9.081 -5.221 -19.256 1.00 43.66 272 SER A O 1
ATOM 2213 N N . GLY A 1 273 ? 10.610 -5.660 -20.866 1.00 49.34 273 GLY A N 1
ATOM 2214 C CA . GLY A 1 273 ? 9.731 -6.411 -21.756 1.00 49.34 273 GLY A CA 1
ATOM 2215 C C . GLY A 1 273 ? 9.187 -7.681 -21.094 1.00 49.34 273 GLY A C 1
ATOM 2216 O O . GLY A 1 273 ? 9.597 -8.075 -20.002 1.00 49.34 273 GLY A O 1
ATOM 2217 N N . ALA A 1 274 ? 8.239 -8.346 -21.749 1.00 50.25 274 ALA A N 1
ATOM 2218 C CA . ALA A 1 274 ? 7.659 -9.581 -21.218 1.00 50.25 274 ALA A CA 1
ATOM 2219 C C . ALA A 1 274 ? 8.605 -10.792 -21.232 1.00 50.25 274 ALA A C 1
ATOM 2221 O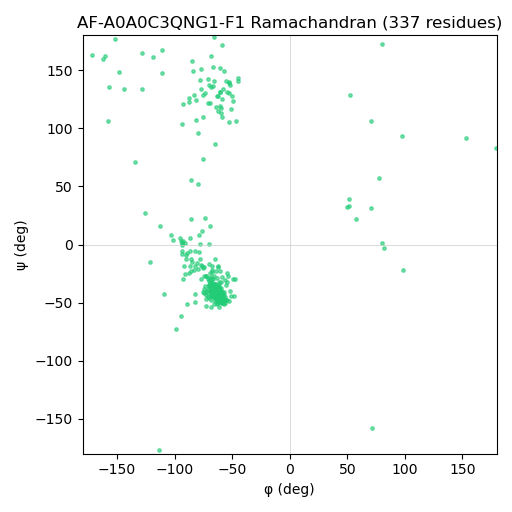 O . ALA A 1 274 ? 8.184 -11.896 -20.878 1.00 50.25 274 ALA A O 1
ATOM 2222 N N . GLU A 1 275 ? 9.837 -10.617 -21.705 1.00 50.91 275 GLU A N 1
ATOM 2223 C CA . GLU A 1 275 ? 10.824 -11.683 -21.770 1.00 50.91 275 GLU A CA 1
ATOM 2224 C C . GLU A 1 275 ? 11.092 -12.225 -20.355 1.00 50.91 275 GLU A C 1
ATOM 2226 O O . GLU A 1 275 ? 11.572 -11.540 -19.448 1.00 50.91 275 GLU A O 1
ATOM 2231 N N . GLY A 1 276 ? 10.679 -13.481 -20.160 1.00 55.41 276 GLY A N 1
ATOM 2232 C CA . GLY A 1 276 ? 10.709 -14.229 -18.905 1.00 55.41 276 GLY A CA 1
ATOM 2233 C C . GLY A 1 276 ? 9.722 -13.785 -17.816 1.00 55.41 276 GLY A C 1
ATOM 2234 O O . GLY A 1 276 ? 9.986 -13.987 -16.633 1.00 55.41 276 GLY A O 1
ATOM 2235 N N . LEU A 1 277 ? 8.551 -13.274 -18.216 1.00 66.44 277 LEU A N 1
ATOM 2236 C CA . LEU A 1 277 ? 7.307 -13.346 -17.429 1.00 66.44 277 LEU A CA 1
ATOM 2237 C C . LEU A 1 277 ? 6.534 -14.661 -17.673 1.00 66.44 277 LEU A C 1
ATOM 2239 O O . LEU A 1 277 ? 5.334 -14.736 -17.425 1.00 66.44 277 LEU A O 1
ATOM 2243 N N . GLU A 1 278 ? 7.211 -15.713 -18.137 1.00 66.75 278 GLU A N 1
ATOM 2244 C CA . GLU A 1 278 ? 6.637 -17.054 -18.352 1.00 66.75 278 GLU A CA 1
ATOM 2245 C C . GLU A 1 278 ? 5.959 -17.599 -17.083 1.00 66.75 278 GLU A C 1
ATOM 2247 O O . GLU A 1 278 ? 4.905 -18.230 -17.143 1.00 66.75 278 GLU A O 1
ATOM 2252 N N . ASP A 1 279 ? 6.500 -17.226 -15.923 1.00 78.81 279 ASP A N 1
ATOM 2253 C CA . ASP A 1 279 ? 5.999 -17.568 -14.595 1.00 78.81 279 ASP A CA 1
ATOM 2254 C C . ASP A 1 279 ? 4.930 -16.603 -14.047 1.00 78.81 279 ASP A C 1
ATOM 2256 O O . ASP A 1 279 ? 4.507 -16.746 -12.897 1.00 78.81 279 ASP A O 1
ATOM 2260 N N . LEU A 1 280 ? 4.458 -15.617 -14.821 1.00 84.38 280 LEU A N 1
ATOM 2261 C CA . LEU A 1 280 ? 3.489 -14.617 -14.350 1.00 84.38 280 LEU A CA 1
ATOM 2262 C C . LEU A 1 280 ? 2.251 -15.240 -13.676 1.00 84.38 280 LEU A C 1
ATOM 2264 O O . LEU A 1 280 ? 1.891 -14.771 -12.596 1.00 84.38 280 LEU A O 1
ATOM 2268 N N . PRO A 1 281 ? 1.615 -16.308 -14.204 1.00 88.44 281 PRO A N 1
ATOM 2269 C CA . PRO A 1 281 ? 0.499 -16.952 -13.510 1.00 88.44 281 PRO A CA 1
ATOM 2270 C C . PRO A 1 281 ? 0.876 -17.483 -12.119 1.00 88.44 281 PRO A C 1
ATOM 2272 O O . PRO A 1 281 ? 0.119 -17.294 -11.165 1.00 88.44 281 PRO A O 1
ATOM 2275 N N . ARG A 1 282 ? 2.065 -18.090 -11.975 1.00 88.19 282 ARG A N 1
ATOM 2276 C CA . ARG A 1 282 ? 2.594 -18.578 -10.689 1.00 88.19 282 ARG A CA 1
ATOM 2277 C C . ARG A 1 282 ? 2.828 -17.419 -9.721 1.00 88.19 282 ARG A C 1
ATOM 2279 O O . ARG A 1 282 ? 2.444 -17.508 -8.555 1.00 88.19 282 ARG A O 1
ATOM 2286 N N . LEU A 1 283 ? 3.425 -16.330 -10.203 1.00 89.50 283 LEU A N 1
ATOM 2287 C CA . LEU A 1 283 ? 3.697 -15.132 -9.408 1.00 89.50 283 LEU A CA 1
ATOM 2288 C C . LEU A 1 283 ? 2.395 -14.485 -8.925 1.00 89.50 283 LEU A C 1
ATOM 2290 O O . LEU A 1 283 ? 2.227 -14.268 -7.724 1.00 89.50 283 LEU A O 1
ATOM 2294 N N . LEU A 1 284 ? 1.442 -14.245 -9.832 1.00 92.38 284 LEU A N 1
ATOM 2295 C CA . LEU A 1 284 ? 0.128 -13.685 -9.503 1.00 92.38 284 LEU A CA 1
ATOM 2296 C C . LEU A 1 284 ? -0.619 -14.561 -8.499 1.00 92.38 284 LEU A C 1
ATOM 2298 O O . LEU A 1 284 ? -1.196 -14.035 -7.548 1.00 92.38 284 LEU A O 1
ATOM 2302 N N . HIS A 1 285 ? -0.555 -15.883 -8.657 1.00 91.88 285 HIS A N 1
ATOM 2303 C CA . HIS A 1 285 ? -1.104 -16.814 -7.679 1.00 91.88 285 HIS A CA 1
ATOM 2304 C C . HIS A 1 285 ? -0.456 -16.642 -6.293 1.00 91.88 285 HIS A C 1
ATOM 2306 O O . HIS A 1 285 ? -1.173 -16.599 -5.296 1.00 91.88 285 HIS A O 1
ATOM 2312 N N . GLY A 1 286 ? 0.867 -16.456 -6.211 1.00 92.75 286 GLY A N 1
ATOM 2313 C CA . GLY A 1 286 ? 1.567 -16.150 -4.955 1.00 92.75 286 GLY A CA 1
ATOM 2314 C C . GLY A 1 286 ? 1.050 -14.884 -4.265 1.00 92.75 286 GLY A C 1
ATOM 2315 O O . GLY A 1 286 ? 0.729 -14.911 -3.074 1.00 92.75 286 GLY A O 1
ATOM 2316 N N . TYR A 1 287 ? 0.878 -13.795 -5.020 1.00 94.88 287 TYR A N 1
ATOM 2317 C CA . TYR A 1 287 ? 0.281 -12.561 -4.498 1.00 94.88 287 TYR A CA 1
ATOM 2318 C C . TYR A 1 287 ? -1.165 -12.769 -4.030 1.00 94.88 287 TYR A C 1
ATOM 2320 O O . TYR A 1 287 ? -1.509 -12.365 -2.919 1.00 94.88 287 TYR A O 1
ATOM 2328 N N . VAL A 1 288 ? -2.008 -13.424 -4.832 1.00 96.25 288 VAL A N 1
ATOM 2329 C CA . VAL A 1 288 ? -3.410 -13.703 -4.478 1.00 96.25 288 VAL A CA 1
ATOM 2330 C C . VAL A 1 288 ? -3.497 -14.546 -3.210 1.00 96.25 288 VAL A C 1
ATOM 2332 O O . VAL A 1 288 ? -4.197 -14.168 -2.271 1.00 96.25 288 VAL A O 1
ATOM 2335 N N . ALA A 1 289 ? -2.747 -15.647 -3.139 1.00 95.06 289 ALA A N 1
ATOM 2336 C CA . ALA A 1 289 ? -2.715 -16.525 -1.977 1.00 95.06 289 ALA A CA 1
ATOM 2337 C C . ALA A 1 289 ? -2.261 -15.775 -0.716 1.00 95.06 289 ALA A C 1
ATOM 2339 O O . ALA A 1 289 ? -2.832 -15.962 0.361 1.00 95.06 289 ALA A O 1
ATOM 2340 N N . HIS A 1 290 ? -1.268 -14.887 -0.846 1.00 95.50 290 HIS A N 1
ATOM 2341 C CA . HIS A 1 290 ? -0.844 -14.011 0.239 1.00 95.50 290 HIS A CA 1
ATOM 2342 C C . HIS A 1 290 ? -1.974 -13.081 0.698 1.00 95.50 290 HIS A C 1
ATOM 2344 O O . HIS A 1 290 ? -2.318 -13.100 1.880 1.00 95.50 290 HIS A O 1
ATOM 2350 N N . LEU A 1 291 ? -2.593 -12.320 -0.213 1.00 96.50 291 LEU A N 1
ATOM 2351 C CA . LEU A 1 291 ? -3.678 -11.399 0.140 1.00 96.50 291 LEU A CA 1
ATOM 2352 C C . LEU A 1 291 ? -4.847 -12.137 0.801 1.00 96.50 291 LEU A C 1
ATOM 2354 O O . LEU A 1 291 ? -5.330 -11.701 1.842 1.00 96.50 291 LEU A O 1
ATOM 2358 N N . ARG A 1 292 ? -5.268 -13.285 0.256 1.00 95.94 292 ARG A N 1
ATOM 2359 C CA . ARG A 1 292 ? -6.362 -14.095 0.816 1.00 95.94 292 ARG A CA 1
ATOM 2360 C C . ARG A 1 292 ? -6.062 -14.578 2.226 1.00 95.94 292 ARG A C 1
ATOM 2362 O O . ARG A 1 292 ? -6.892 -14.414 3.120 1.00 95.94 292 ARG A O 1
ATOM 2369 N N . ARG A 1 293 ? -4.867 -15.127 2.442 1.00 95.75 293 ARG A N 1
ATOM 2370 C CA . ARG A 1 293 ? -4.433 -15.589 3.762 1.00 95.75 293 ARG A CA 1
ATOM 2371 C C . ARG A 1 293 ? -4.392 -14.443 4.769 1.00 95.75 293 ARG A C 1
ATOM 2373 O O . ARG A 1 293 ? -4.880 -14.602 5.885 1.00 95.75 293 ARG A O 1
ATOM 2380 N N . GLU A 1 294 ? -3.854 -13.288 4.386 1.00 96.62 294 GLU A N 1
ATOM 2381 C CA . GLU A 1 294 ? -3.770 -12.130 5.279 1.00 96.62 294 GLU A CA 1
ATOM 2382 C C . GLU A 1 294 ? -5.142 -11.502 5.559 1.00 96.62 294 GLU A C 1
ATOM 2384 O O . GLU A 1 294 ? -5.386 -11.088 6.688 1.00 96.62 294 GLU A O 1
ATOM 2389 N N . MET A 1 295 ? -6.069 -11.492 4.596 1.00 96.12 295 MET A N 1
ATOM 2390 C CA . MET A 1 295 ? -7.456 -11.071 4.832 1.00 96.12 295 MET A CA 1
ATOM 2391 C C . MET A 1 295 ? -8.146 -11.955 5.877 1.00 96.12 295 MET A C 1
ATOM 2393 O O . MET A 1 295 ? -8.762 -11.431 6.805 1.00 96.12 295 MET A O 1
ATOM 2397 N N . VAL A 1 296 ? -8.019 -13.284 5.757 1.00 96.25 296 VAL A N 1
ATOM 2398 C CA . VAL A 1 296 ? -8.573 -14.234 6.739 1.00 96.25 296 VAL A CA 1
ATOM 2399 C C . VAL A 1 296 ? -7.928 -14.020 8.105 1.00 96.25 296 VAL A C 1
ATOM 2401 O O . VAL A 1 296 ? -8.636 -13.864 9.098 1.00 96.25 296 VAL A O 1
ATOM 2404 N N . ARG A 1 297 ? -6.593 -13.939 8.154 1.00 96.75 297 ARG A N 1
ATOM 2405 C CA . ARG A 1 297 ? -5.839 -13.732 9.394 1.00 96.75 297 ARG A CA 1
ATOM 2406 C C . ARG A 1 297 ? -6.250 -12.439 10.097 1.00 96.75 297 ARG A C 1
ATOM 2408 O O . ARG A 1 297 ? -6.558 -12.473 11.280 1.00 96.75 297 ARG A O 1
ATOM 2415 N N . LEU A 1 298 ? -6.283 -11.309 9.387 1.00 97.00 298 LEU A N 1
ATOM 2416 C CA . LEU A 1 298 ? -6.682 -10.013 9.952 1.00 97.00 298 LEU A CA 1
ATOM 2417 C C . LEU A 1 298 ? -8.151 -10.004 10.395 1.00 97.00 298 LEU A C 1
ATOM 2419 O O . LEU A 1 298 ? -8.481 -9.352 11.385 1.00 97.00 298 LEU A O 1
ATOM 2423 N N . GLY A 1 299 ? -9.023 -10.729 9.688 1.00 95.88 299 GLY A N 1
ATOM 2424 C CA . GLY A 1 299 ? -10.434 -10.887 10.044 1.00 95.88 299 GLY A CA 1
ATOM 2425 C C . GLY A 1 299 ? -10.673 -11.692 11.326 1.00 95.88 299 GLY A C 1
ATOM 2426 O O . GLY A 1 299 ? -11.714 -11.524 11.951 1.00 95.88 299 GLY A O 1
ATOM 2427 N N . GLN A 1 300 ? -9.717 -12.528 11.739 1.00 95.88 300 GLN A N 1
ATOM 2428 C CA . GLN A 1 300 ? -9.784 -13.304 12.985 1.00 95.88 300 GLN A CA 1
ATOM 2429 C C . GLN A 1 300 ? -9.304 -12.525 14.219 1.00 95.88 300 GLN A C 1
ATOM 2431 O O . GLN A 1 300 ? -9.550 -12.952 15.345 1.00 95.88 300 GLN A O 1
ATOM 2436 N N . ILE A 1 301 ? -8.614 -11.397 14.032 1.00 96.38 301 ILE A N 1
ATOM 2437 C CA . ILE A 1 301 ? -8.115 -10.567 15.135 1.00 96.38 301 ILE A CA 1
ATOM 2438 C C . ILE A 1 301 ? -9.275 -9.756 15.718 1.00 96.38 301 ILE A C 1
ATOM 2440 O O . ILE A 1 301 ? -10.029 -9.141 14.960 1.00 96.38 301 ILE A O 1
ATOM 2444 N N . SER A 1 302 ? -9.395 -9.717 17.050 1.00 96.81 302 SER A N 1
ATOM 2445 C CA . SER A 1 302 ? -10.430 -8.939 17.743 1.00 96.81 302 SER A CA 1
ATOM 2446 C C . SER A 1 302 ? -10.317 -7.438 17.443 1.00 96.81 302 SER A C 1
ATOM 2448 O O . SER A 1 302 ? -9.233 -6.926 17.152 1.00 96.81 302 SER A O 1
ATOM 2450 N N . ASP A 1 303 ? -11.435 -6.711 17.498 1.00 95.94 303 ASP A N 1
ATOM 2451 C CA . ASP A 1 303 ? -11.422 -5.260 17.281 1.00 95.94 303 ASP A CA 1
ATOM 2452 C C . ASP A 1 303 ? -10.563 -4.551 18.338 1.00 95.94 303 ASP A C 1
ATOM 2454 O O . ASP A 1 303 ? -9.841 -3.609 18.013 1.00 95.94 303 ASP A O 1
ATOM 2458 N N . GLU A 1 304 ? -10.580 -5.039 19.580 1.00 93.75 304 GLU A N 1
ATOM 2459 C CA . GLU A 1 304 ? -9.760 -4.549 20.687 1.00 93.75 304 GLU A CA 1
ATOM 2460 C C . GLU A 1 304 ? -8.265 -4.687 20.383 1.00 93.75 304 GLU A C 1
ATOM 2462 O O . GLU A 1 304 ? -7.497 -3.746 20.594 1.00 93.75 304 GLU A O 1
ATOM 2467 N N . ASP A 1 305 ? -7.849 -5.835 19.845 1.00 96.06 305 ASP A N 1
ATOM 2468 C CA . ASP A 1 305 ? -6.458 -6.089 19.471 1.00 96.06 305 ASP A CA 1
ATOM 2469 C C . ASP A 1 305 ? -6.013 -5.234 18.291 1.00 96.06 305 ASP A C 1
ATOM 2471 O O . ASP A 1 305 ? -4.910 -4.683 18.317 1.00 96.06 305 ASP A O 1
ATOM 2475 N N . VAL A 1 306 ? -6.870 -5.071 17.279 1.00 96.12 306 VAL A N 1
ATOM 2476 C CA . VAL A 1 306 ? -6.577 -4.187 16.146 1.00 96.12 306 VAL A CA 1
ATOM 2477 C C . VAL A 1 306 ? -6.444 -2.742 16.616 1.00 96.12 306 VAL A C 1
ATOM 2479 O O . VAL A 1 306 ? -5.478 -2.075 16.256 1.00 96.12 306 VAL A O 1
ATOM 2482 N N . ILE A 1 307 ? -7.359 -2.252 17.456 1.00 94.38 307 ILE A N 1
ATOM 2483 C CA . ILE A 1 307 ? -7.287 -0.894 18.014 1.00 94.38 307 ILE A CA 1
ATOM 2484 C C . ILE A 1 307 ? -6.000 -0.715 18.828 1.00 94.38 307 ILE A C 1
ATOM 2486 O O . ILE A 1 307 ? -5.368 0.335 18.733 1.00 94.38 307 ILE A O 1
ATOM 2490 N N . ALA A 1 308 ? -5.573 -1.740 19.566 1.00 93.44 308 ALA A N 1
ATOM 2491 C CA . ALA A 1 308 ? -4.362 -1.726 20.380 1.00 93.44 308 ALA A CA 1
ATOM 2492 C C . ALA A 1 308 ? -3.048 -1.941 19.601 1.00 93.44 308 ALA A C 1
ATOM 2494 O O . ALA A 1 308 ? -2.015 -2.144 20.234 1.00 93.44 308 ALA A O 1
ATOM 2495 N N . GLY A 1 309 ? -3.053 -1.964 18.261 1.00 93.81 309 GLY A N 1
ATOM 2496 C CA . GLY A 1 309 ? -1.813 -2.163 17.495 1.00 93.81 309 GLY A CA 1
ATOM 2497 C C . GLY A 1 309 ? -1.373 -3.623 17.344 1.00 93.81 309 GLY A C 1
ATOM 2498 O O . GLY A 1 309 ? -0.389 -3.908 16.661 1.00 93.81 309 GLY A O 1
ATOM 2499 N N . ARG A 1 310 ? -2.091 -4.581 17.944 1.00 94.81 310 ARG A N 1
ATOM 2500 C CA . ARG A 1 310 ? -1.687 -5.992 18.071 1.00 94.81 310 ARG A CA 1
ATOM 2501 C C . ARG A 1 310 ? -2.075 -6.825 16.847 1.00 94.81 310 ARG A C 1
ATOM 2503 O O . ARG A 1 310 ? -2.734 -7.852 16.958 1.00 94.81 310 ARG A O 1
ATOM 2510 N N . ILE A 1 311 ? -1.640 -6.397 15.662 1.00 94.69 311 ILE A N 1
ATOM 2511 C CA . ILE A 1 311 ? -1.967 -7.070 14.391 1.00 94.69 311 ILE A CA 1
ATOM 2512 C C . ILE A 1 311 ? -0.974 -8.173 13.985 1.00 94.69 311 ILE A C 1
ATOM 2514 O O . ILE A 1 311 ? -1.211 -8.875 13.002 1.00 94.69 311 ILE A O 1
ATOM 2518 N N . GLY A 1 312 ? 0.142 -8.332 14.703 1.00 93.38 312 GLY A N 1
ATOM 2519 C CA . GLY A 1 312 ? 1.220 -9.258 14.337 1.00 93.38 312 GLY A CA 1
ATOM 2520 C C . GLY A 1 312 ? 2.020 -8.801 13.108 1.00 93.38 312 GLY A C 1
ATOM 2521 O O . GLY A 1 312 ? 2.046 -7.622 12.776 1.00 93.38 312 GLY A O 1
ATOM 2522 N N . LYS A 1 313 ? 2.700 -9.733 12.430 1.00 93.50 313 LYS A N 1
ATOM 2523 C CA . LYS A 1 313 ? 3.488 -9.465 11.212 1.00 93.50 313 LYS A CA 1
ATOM 2524 C C . LYS A 1 313 ? 2.811 -10.104 9.997 1.00 93.50 313 LYS A C 1
ATOM 2526 O O . LYS A 1 313 ? 2.233 -11.180 10.129 1.00 93.50 313 LYS A O 1
ATOM 2531 N N . PHE A 1 314 ? 2.927 -9.484 8.822 1.00 93.94 314 PHE A N 1
ATOM 2532 C CA . PHE A 1 314 ? 2.502 -10.119 7.567 1.00 93.94 314 PHE A CA 1
ATOM 2533 C C . PHE A 1 314 ? 3.373 -11.339 7.247 1.00 93.94 314 PHE A C 1
ATOM 2535 O O . PHE A 1 314 ? 4.597 -11.295 7.438 1.00 93.94 314 PHE A O 1
ATOM 2542 N N . GLY A 1 315 ? 2.751 -12.403 6.727 1.00 89.25 315 GLY A N 1
ATOM 2543 C CA . GLY A 1 315 ? 3.454 -13.571 6.192 1.00 89.25 315 GLY A CA 1
ATOM 2544 C C . GLY A 1 315 ? 4.274 -13.254 4.934 1.00 89.25 315 GLY A C 1
ATOM 2545 O O . GLY A 1 315 ? 4.274 -12.125 4.446 1.00 89.25 315 GLY A O 1
ATOM 2546 N N . ARG A 1 316 ? 4.983 -14.251 4.388 1.00 88.88 316 ARG A N 1
ATOM 2547 C CA . ARG A 1 316 ? 5.718 -14.072 3.124 1.00 88.88 316 ARG A CA 1
ATOM 2548 C C . ARG A 1 316 ? 4.794 -14.100 1.903 1.00 88.88 316 ARG A C 1
ATOM 2550 O O . ARG A 1 316 ? 3.736 -14.739 1.946 1.00 88.88 316 ARG A O 1
ATOM 2557 N N . VAL A 1 317 ? 5.168 -13.410 0.829 1.00 84.25 317 VAL A N 1
ATOM 2558 C CA . VAL A 1 317 ? 4.414 -13.424 -0.440 1.00 84.25 317 VAL A CA 1
ATOM 2559 C C . VAL A 1 317 ? 4.780 -14.666 -1.257 1.00 84.25 317 VAL A C 1
ATOM 2561 O O . VAL A 1 317 ? 3.896 -15.441 -1.610 1.00 84.25 317 VAL A O 1
ATOM 2564 N N . GLY A 1 318 ? 6.078 -14.936 -1.435 1.00 68.38 318 GLY A N 1
ATOM 2565 C CA . GLY A 1 318 ? 6.599 -16.058 -2.232 1.00 68.38 318 GLY A CA 1
ATOM 2566 C C . GLY A 1 318 ? 6.521 -17.453 -1.592 1.00 68.38 318 GLY A C 1
ATOM 2567 O O . GLY A 1 318 ? 7.122 -18.394 -2.099 1.00 68.38 318 GLY A O 1
ATOM 2568 N N . SER A 1 319 ? 5.793 -17.637 -0.484 1.00 55.06 319 SER A N 1
ATOM 2569 C CA . SER A 1 319 ? 5.818 -18.871 0.333 1.00 55.06 319 SER A CA 1
ATOM 2570 C C . SER A 1 319 ? 5.202 -20.120 -0.319 1.00 55.06 319 SER A C 1
ATOM 2572 O O . SER A 1 319 ? 4.899 -21.081 0.387 1.00 55.06 319 SER A O 1
ATOM 2574 N N . LEU A 1 320 ? 4.980 -20.130 -1.630 1.00 51.47 320 LEU A N 1
ATOM 2575 C CA . LEU A 1 320 ? 4.417 -21.294 -2.296 1.00 51.47 320 LEU A CA 1
ATOM 2576 C C . LEU A 1 320 ? 5.448 -22.296 -2.800 1.00 51.47 320 LEU A C 1
ATOM 2578 O O . LEU A 1 320 ? 4.983 -23.376 -3.107 1.00 51.47 320 LEU A O 1
ATOM 2582 N N . ASN A 1 321 ? 6.759 -21.990 -2.862 1.00 42.06 321 ASN A N 1
ATOM 2583 C CA . ASN A 1 321 ? 7.866 -22.953 -3.067 1.00 42.06 321 ASN A CA 1
ATOM 2584 C C . ASN A 1 321 ? 9.247 -22.240 -3.109 1.00 42.06 321 ASN A C 1
ATOM 2586 O O . ASN A 1 321 ? 9.772 -21.983 -4.187 1.00 42.06 321 ASN A O 1
ATOM 2590 N N . HIS A 1 322 ? 9.866 -21.943 -1.961 1.00 35.03 322 HIS A N 1
ATOM 2591 C CA . HIS A 1 322 ? 11.311 -21.647 -1.870 1.00 35.03 322 HIS A CA 1
ATOM 2592 C C . HIS A 1 322 ? 11.893 -22.552 -0.765 1.00 35.03 322 HIS A C 1
ATOM 2594 O O . HIS A 1 322 ? 11.245 -22.662 0.281 1.00 35.03 322 HIS A O 1
ATOM 2600 N N . PRO A 1 323 ? 13.036 -23.245 -0.965 1.00 36.97 323 PRO A N 1
ATOM 2601 C CA . PRO A 1 323 ? 13.399 -24.448 -0.205 1.00 36.97 323 PRO A CA 1
ATOM 2602 C C . PRO A 1 323 ? 13.982 -24.181 1.195 1.00 36.97 323 PRO A C 1
ATOM 2604 O O . PRO A 1 323 ? 14.999 -24.749 1.571 1.00 36.97 323 PRO A O 1
ATOM 2607 N N . ASP A 1 324 ? 13.287 -23.389 2.010 1.00 39.06 324 ASP A N 1
ATOM 2608 C CA . ASP A 1 324 ? 13.502 -23.329 3.465 1.00 39.06 324 ASP A CA 1
ATOM 2609 C C . ASP A 1 324 ? 12.550 -24.278 4.228 1.00 39.06 324 ASP A C 1
ATOM 2611 O O . ASP A 1 324 ? 12.635 -24.418 5.447 1.00 39.06 324 ASP A O 1
ATOM 2615 N N . THR A 1 325 ? 11.668 -25.001 3.526 1.00 39.75 325 THR A N 1
ATOM 2616 C CA . THR A 1 325 ? 10.890 -26.127 4.080 1.00 39.75 325 THR A CA 1
ATOM 2617 C C . THR A 1 325 ? 11.693 -27.429 4.191 1.00 39.75 325 THR A C 1
ATOM 2619 O O . THR A 1 325 ? 11.240 -28.371 4.843 1.00 39.75 325 THR A O 1
ATOM 2622 N N . ALA A 1 326 ? 12.926 -27.471 3.671 1.00 36.72 326 ALA A N 1
ATOM 2623 C CA . ALA A 1 326 ? 13.832 -28.613 3.825 1.00 36.72 326 ALA A CA 1
ATOM 2624 C C . ALA A 1 326 ? 14.212 -28.897 5.297 1.00 36.72 326 ALA A C 1
ATOM 2626 O O . ALA A 1 326 ? 14.614 -30.010 5.630 1.00 36.72 326 ALA A O 1
ATOM 2627 N N . GLY A 1 327 ? 14.033 -27.924 6.200 1.00 34.78 327 GLY A N 1
ATOM 2628 C CA . GLY A 1 327 ? 14.323 -28.076 7.629 1.00 34.78 327 GLY A CA 1
ATOM 2629 C C . GLY A 1 327 ? 13.269 -28.837 8.444 1.00 34.78 327 GLY A C 1
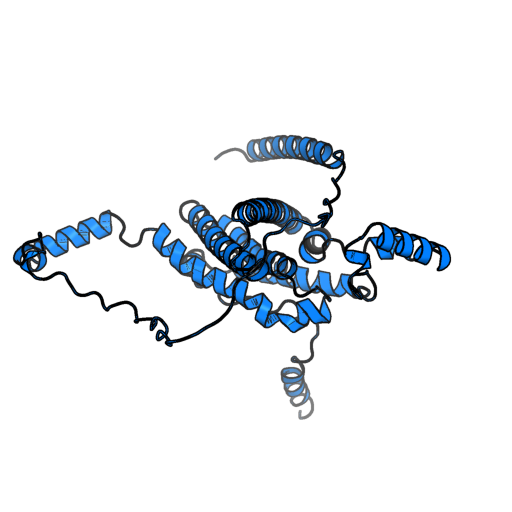ATOM 2630 O O . GLY A 1 327 ? 13.555 -29.202 9.581 1.00 34.78 327 GLY A O 1
ATOM 2631 N N . LEU A 1 328 ? 12.069 -29.093 7.903 1.00 39.00 328 LEU A N 1
ATOM 2632 C CA . LEU A 1 328 ? 10.981 -29.751 8.650 1.00 39.00 328 LEU A CA 1
ATOM 2633 C C . LEU A 1 328 ? 10.482 -31.062 8.020 1.00 39.00 328 LEU A C 1
ATOM 2635 O O . LEU A 1 328 ? 9.878 -31.870 8.721 1.00 39.00 328 LEU A O 1
ATOM 2639 N N . GLU A 1 329 ? 10.807 -31.358 6.757 1.00 37.53 329 GLU A N 1
ATOM 2640 C CA . GLU A 1 329 ? 10.532 -32.684 6.167 1.00 37.53 329 GLU A CA 1
ATOM 2641 C C . GLU A 1 329 ? 11.588 -33.751 6.512 1.00 37.53 329 GLU A C 1
ATOM 2643 O O . GLU A 1 329 ? 11.296 -34.949 6.457 1.00 37.53 329 GLU A O 1
ATOM 2648 N N . LEU A 1 330 ? 12.792 -33.353 6.943 1.00 39.28 330 LEU A N 1
ATOM 2649 C CA . LEU A 1 330 ? 13.840 -34.297 7.359 1.00 39.28 330 LEU A CA 1
ATOM 2650 C C . LEU A 1 330 ? 13.619 -34.886 8.763 1.00 39.28 330 LEU A C 1
ATOM 2652 O O . LEU A 1 330 ? 14.155 -35.951 9.061 1.00 39.28 330 LEU A O 1
ATOM 2656 N N . GLN A 1 331 ? 12.777 -34.274 9.603 1.00 38.72 331 GLN A N 1
ATOM 2657 C CA . GLN A 1 331 ? 12.371 -34.866 10.888 1.00 38.72 331 GLN A CA 1
ATOM 2658 C C . GLN A 1 331 ? 11.153 -35.795 10.763 1.00 38.72 331 GLN A C 1
ATOM 2660 O O . GLN A 1 331 ? 11.021 -36.729 11.548 1.00 38.72 331 GLN A O 1
ATOM 2665 N N . GLY A 1 332 ? 10.304 -35.611 9.746 1.00 37.88 332 GLY A N 1
ATOM 2666 C CA . GLY A 1 332 ? 9.152 -36.488 9.496 1.00 37.88 332 GLY A CA 1
ATOM 2667 C C . GLY A 1 332 ? 9.516 -37.831 8.853 1.00 37.88 332 GLY A C 1
ATOM 2668 O O . GLY A 1 332 ? 8.858 -38.834 9.113 1.00 37.88 332 GLY A O 1
ATOM 2669 N N . LYS A 1 333 ? 10.591 -37.885 8.053 1.00 40.06 333 LYS A N 1
ATOM 2670 C CA . LYS A 1 333 ? 11.057 -39.133 7.415 1.00 40.06 333 LYS A CA 1
ATOM 2671 C C . LYS A 1 333 ? 11.983 -39.978 8.297 1.00 40.06 333 LYS A C 1
ATOM 2673 O O . LYS A 1 333 ? 12.032 -41.189 8.112 1.00 40.06 333 LYS A O 1
ATOM 2678 N N . ALA A 1 334 ? 12.648 -39.380 9.288 1.00 40.91 334 ALA A N 1
ATOM 2679 C CA . ALA A 1 334 ? 13.516 -40.104 10.224 1.00 40.91 334 ALA A CA 1
ATOM 2680 C C . ALA A 1 334 ? 12.747 -40.900 11.300 1.00 40.91 334 ALA A C 1
ATOM 2682 O O . ALA A 1 334 ? 13.307 -41.816 11.893 1.00 40.91 334 ALA A O 1
ATOM 2683 N N . ILE A 1 335 ? 11.467 -40.586 11.537 1.00 40.59 335 ILE A N 1
ATOM 2684 C CA . ILE A 1 335 ? 10.633 -41.266 12.547 1.00 40.59 335 ILE A CA 1
ATOM 2685 C C . ILE A 1 335 ? 9.862 -42.460 11.949 1.00 40.59 335 ILE A C 1
ATOM 2687 O O . ILE A 1 335 ? 9.462 -43.361 12.673 1.00 40.59 335 ILE A O 1
ATOM 2691 N N . VAL A 1 336 ? 9.708 -42.528 10.622 1.00 43.31 336 VAL A N 1
ATOM 2692 C CA . VAL A 1 336 ? 8.971 -43.616 9.942 1.00 43.31 336 VAL A CA 1
ATOM 2693 C C . VAL A 1 336 ? 9.893 -44.765 9.495 1.00 43.31 336 VAL A C 1
ATOM 2695 O O . VAL A 1 336 ? 9.414 -45.819 9.097 1.00 43.31 336 VAL A O 1
ATOM 2698 N N . GLN A 1 337 ? 11.217 -44.608 9.594 1.00 43.47 337 GLN A N 1
ATOM 2699 C CA . GLN A 1 337 ? 12.193 -45.664 9.269 1.00 43.47 337 GLN A CA 1
ATOM 2700 C C . GLN A 1 337 ? 12.800 -46.364 10.499 1.00 43.47 337 GLN A C 1
ATOM 2702 O O . GLN A 1 337 ? 13.719 -47.164 10.350 1.00 43.47 337 GLN A O 1
ATOM 2707 N N . SER A 1 338 ? 12.295 -46.092 11.707 1.00 44.78 338 SER A N 1
ATOM 2708 C CA . SER A 1 338 ? 12.749 -46.724 12.958 1.00 44.78 338 SER A CA 1
ATOM 2709 C C . SER A 1 338 ? 11.620 -47.378 13.767 1.00 44.78 338 SER A C 1
ATOM 2711 O O . SER A 1 338 ? 11.728 -47.510 14.986 1.00 44.78 338 SER A O 1
ATOM 2713 N N . SER A 1 339 ? 10.538 -47.811 13.112 1.00 38.19 339 SER A N 1
ATOM 2714 C CA . SER A 1 339 ? 9.472 -48.622 13.725 1.00 38.19 339 SER A CA 1
ATOM 2715 C C . SER A 1 339 ? 9.179 -49.870 12.912 1.00 38.19 339 SER A C 1
ATOM 2717 O O . SER A 1 339 ? 9.106 -49.743 11.669 1.00 38.19 339 SER A O 1
#

Nearest PDB structures (foldseek):
  6rwt-assembly1_A  TM=8.088E-01  e=1.701E-04  Brucella abortus NCTC 8038